Protein AF-A0A4S4LKB1-F1 (afdb_monomer_lite)

InterPro domains:
  IPR021036 Small ribosomal subunit protein mS45 [PTHR28158] (44-182)

Organism: NCBI:txid1095465

Sequence (314 aa):
MLTHLRSATSRTPQRWFAAKIIRSISSTSVVQRDPILDANADEEEDGERKKPARPKDPNYKERGIANGCRMFHQPFPLNPSFKPPTPVSDALRTSIYSQFMSNPDINSVRNLAGRYHLSIKRVDAILRLKGLEEHWIKGFPLQTGFRHGMERFLGVETDESLRKTHNEWVKSRSDVSKADALDQVEGDDPARARYQRMFWEPVVEGAQPVLPSVLEQARMHGERHRIADEAHKSDDALLGRHHDSRRSQDVSTTTGDAPGRPLIKFVDVGGKFLDPKDRVRRMKESERRARLRDKKRQVLSAEGAAQEEQVATA

Structure (mmCIF, N/CA/C/O backbone):
data_AF-A0A4S4LKB1-F1
#
_entry.id   AF-A0A4S4LKB1-F1
#
loop_
_atom_site.group_PDB
_atom_site.id
_atom_site.type_symbol
_atom_site.label_atom_id
_atom_site.label_alt_id
_atom_site.label_comp_id
_atom_site.label_asym_id
_atom_site.label_entity_id
_atom_site.label_seq_id
_atom_site.pdbx_PDB_ins_code
_atom_site.Cartn_x
_atom_site.Cartn_y
_atom_site.Cartn_z
_atom_site.occupancy
_atom_site.B_iso_or_equiv
_atom_site.auth_seq_id
_atom_site.auth_comp_id
_atom_site.auth_asym_id
_atom_site.auth_atom_id
_atom_site.pdbx_PDB_model_num
ATOM 1 N N . MET A 1 1 ? 62.605 26.144 25.813 1.00 40.12 1 MET A N 1
ATOM 2 C CA . MET A 1 1 ? 61.570 26.786 26.646 1.00 40.12 1 MET A CA 1
ATOM 3 C C . MET A 1 1 ? 60.245 26.076 26.410 1.00 40.12 1 MET A C 1
ATOM 5 O O . MET A 1 1 ? 59.863 25.934 25.260 1.00 40.12 1 MET A O 1
ATOM 9 N N . LEU A 1 2 ? 59.603 25.662 27.508 1.00 46.19 2 LEU A N 1
ATOM 10 C CA . LEU A 1 2 ? 58.169 25.375 27.686 1.00 46.19 2 LEU A CA 1
ATOM 11 C C . LEU A 1 2 ? 57.553 24.139 26.995 1.00 46.19 2 LEU A C 1
ATOM 13 O O . LEU A 1 2 ? 57.008 24.174 25.899 1.00 46.19 2 LEU A O 1
ATOM 17 N N . THR A 1 3 ? 57.564 23.059 27.775 1.00 59.56 3 THR A N 1
ATOM 18 C CA . THR A 1 3 ? 56.544 22.006 27.886 1.00 59.56 3 THR A CA 1
ATOM 19 C C . THR A 1 3 ? 55.116 22.557 27.993 1.00 59.56 3 THR A C 1
ATOM 21 O O . THR A 1 3 ? 54.934 23.467 28.790 1.00 59.56 3 THR A O 1
ATOM 24 N N . HIS A 1 4 ? 54.104 21.935 27.365 1.00 47.56 4 HIS A N 1
ATOM 25 C CA . HIS A 1 4 ? 52.748 21.829 27.944 1.00 47.56 4 HIS A CA 1
ATOM 26 C C . HIS A 1 4 ? 51.928 20.645 27.387 1.00 47.56 4 HIS A C 1
ATOM 28 O O . HIS A 1 4 ? 51.498 20.612 26.239 1.00 47.56 4 HIS A O 1
ATOM 34 N N . LEU A 1 5 ? 51.718 19.695 28.299 1.00 53.91 5 LEU A N 1
ATOM 35 C CA . LEU A 1 5 ? 50.616 18.746 28.491 1.00 53.91 5 LEU A CA 1
ATOM 36 C C . LEU A 1 5 ? 49.277 19.059 27.788 1.00 53.91 5 LEU A C 1
ATOM 38 O O . LEU A 1 5 ? 48.724 20.143 27.964 1.00 53.91 5 LEU A O 1
ATOM 42 N N . ARG A 1 6 ? 48.650 18.028 27.200 1.00 48.38 6 ARG A N 1
ATOM 43 C CA . ARG A 1 6 ? 47.186 17.850 27.234 1.00 48.38 6 ARG A CA 1
ATOM 44 C C . ARG A 1 6 ? 46.827 16.389 27.506 1.00 48.38 6 ARG A C 1
ATOM 46 O O . ARG A 1 6 ? 47.007 15.515 26.667 1.00 48.38 6 ARG A O 1
ATOM 53 N N . SER A 1 7 ? 46.337 16.163 28.719 1.00 48.66 7 SER A N 1
ATOM 54 C CA . SER A 1 7 ? 45.715 14.940 29.206 1.00 48.66 7 SER A CA 1
ATOM 55 C C . SER A 1 7 ? 44.329 14.756 28.580 1.00 48.66 7 SER A C 1
ATOM 57 O O . SER A 1 7 ? 43.511 15.675 28.555 1.00 48.66 7 SER A O 1
ATOM 59 N N . ALA A 1 8 ? 44.061 13.552 28.080 1.00 47.41 8 ALA A N 1
ATOM 60 C CA . ALA A 1 8 ? 42.733 13.133 27.657 1.00 47.41 8 ALA A CA 1
ATOM 61 C C . ALA A 1 8 ? 41.932 12.694 28.892 1.00 47.41 8 ALA A C 1
ATOM 63 O O . ALA A 1 8 ? 42.311 11.754 29.588 1.00 47.41 8 ALA A O 1
ATOM 64 N N . THR A 1 9 ? 40.831 13.384 29.178 1.00 53.84 9 THR A N 1
ATOM 65 C CA . THR A 1 9 ? 39.862 12.980 30.196 1.00 53.84 9 THR A CA 1
ATOM 66 C C . THR A 1 9 ? 38.932 11.919 29.612 1.00 53.84 9 THR A C 1
ATOM 68 O O . THR A 1 9 ? 38.207 12.149 28.643 1.00 53.84 9 THR A O 1
ATOM 71 N N . SER A 1 10 ? 38.961 10.725 30.199 1.00 49.91 10 SER A N 1
ATOM 72 C CA . SER A 1 10 ? 38.011 9.653 29.925 1.00 49.91 10 SER A CA 1
ATOM 73 C C . SER A 1 10 ? 36.635 10.044 30.471 1.00 49.91 10 SER A C 1
ATOM 75 O O . SER A 1 10 ? 36.453 10.295 31.661 1.00 49.91 10 SER A O 1
ATOM 77 N N . ARG A 1 11 ? 35.641 10.126 29.583 1.00 48.72 11 ARG A N 1
ATOM 78 C CA . ARG A 1 11 ? 34.236 10.288 29.968 1.00 48.72 11 ARG A CA 1
ATOM 79 C C . ARG A 1 11 ? 33.697 8.941 30.439 1.00 48.72 11 ARG A C 1
ATOM 81 O O . ARG A 1 11 ? 33.592 8.001 29.656 1.00 48.72 11 ARG A O 1
ATOM 88 N N . THR A 1 12 ? 33.347 8.859 31.714 1.00 60.06 12 THR A N 1
ATOM 89 C CA . THR A 1 12 ? 32.572 7.761 32.293 1.00 60.06 12 THR A CA 1
ATOM 90 C C . THR A 1 12 ? 31.115 7.834 31.811 1.00 60.06 12 THR A C 1
ATOM 92 O O . THR A 1 12 ? 30.531 8.920 31.793 1.00 60.06 12 THR A O 1
ATOM 95 N N . PRO A 1 13 ? 30.483 6.714 31.415 1.00 52.31 13 PRO A N 1
ATOM 96 C CA . PRO A 1 13 ? 29.064 6.713 31.086 1.00 52.31 13 PRO A CA 1
ATOM 97 C C . PRO A 1 13 ? 28.224 6.774 32.369 1.00 52.31 13 PRO A C 1
ATOM 99 O O . PRO A 1 13 ? 28.363 5.945 33.270 1.00 52.31 13 PRO A O 1
ATOM 102 N N . GLN A 1 14 ? 27.332 7.764 32.447 1.00 50.75 14 GLN A N 1
ATOM 103 C CA . GLN A 1 14 ? 26.319 7.865 33.495 1.00 50.75 14 GLN A CA 1
ATOM 104 C C . GLN A 1 14 ? 25.392 6.643 33.451 1.00 50.75 14 GLN A C 1
ATOM 106 O O . GLN A 1 14 ? 24.632 6.443 32.505 1.00 50.75 14 GLN A O 1
ATOM 111 N N . ARG A 1 15 ? 25.440 5.842 34.518 1.00 42.22 15 ARG A N 1
ATOM 112 C CA . ARG A 1 15 ? 24.433 4.837 34.874 1.00 42.22 15 ARG A CA 1
ATOM 113 C C . ARG A 1 15 ? 23.093 5.537 35.112 1.00 42.22 15 ARG A C 1
ATOM 115 O O . ARG A 1 15 ? 22.937 6.263 36.089 1.00 42.22 15 ARG A O 1
ATOM 122 N N . TRP A 1 16 ? 22.124 5.295 34.238 1.00 50.53 16 TRP A N 1
ATOM 123 C CA . TRP A 1 16 ? 20.731 5.647 34.488 1.00 50.53 16 TRP A CA 1
ATOM 124 C C . TRP A 1 16 ? 20.151 4.651 35.495 1.00 50.53 16 TRP A C 1
ATOM 126 O O . TRP A 1 16 ? 20.069 3.451 35.229 1.00 50.53 16 TRP A O 1
ATOM 136 N N . PHE A 1 17 ? 19.781 5.145 36.673 1.00 43.38 17 PHE A N 1
ATOM 137 C CA . PHE A 1 17 ? 19.021 4.379 37.651 1.00 43.38 17 PHE A CA 1
ATOM 138 C C . PHE A 1 17 ? 17.608 4.142 37.107 1.00 43.38 17 PHE A C 1
ATOM 140 O O . PHE A 1 17 ? 16.835 5.079 36.918 1.00 43.38 17 PHE A O 1
ATOM 147 N N . ALA A 1 18 ? 17.267 2.877 36.859 1.00 44.69 18 ALA A N 1
ATOM 148 C CA . ALA A 1 18 ? 15.902 2.459 36.581 1.00 44.69 18 ALA A CA 1
ATOM 149 C C . ALA A 1 18 ? 15.075 2.563 37.873 1.00 44.69 18 ALA A C 1
ATOM 151 O O . ALA A 1 18 ? 15.169 1.710 38.758 1.00 44.69 18 ALA A O 1
ATOM 152 N N . ALA A 1 19 ? 14.271 3.618 37.994 1.00 47.28 19 ALA A N 1
ATOM 153 C CA . ALA A 1 19 ? 13.256 3.713 39.031 1.00 47.28 19 ALA A CA 1
ATOM 154 C C . ALA A 1 19 ? 12.135 2.703 38.730 1.00 47.28 19 ALA A C 1
ATOM 156 O O . ALA A 1 19 ? 11.373 2.855 37.774 1.00 47.28 19 ALA A O 1
ATOM 157 N N . LYS A 1 20 ? 12.044 1.652 39.553 1.00 47.00 20 LYS A N 1
ATOM 158 C CA . LYS A 1 20 ? 10.891 0.747 39.616 1.00 47.00 20 LYS A CA 1
ATOM 159 C C . LYS A 1 20 ? 9.666 1.545 40.067 1.00 47.00 20 LYS A C 1
ATOM 161 O O . LYS A 1 20 ? 9.505 1.812 41.253 1.00 47.00 20 LYS A O 1
ATOM 166 N N . ILE A 1 21 ? 8.786 1.892 39.133 1.00 47.56 21 ILE A N 1
ATOM 167 C CA . ILE A 1 21 ? 7.425 2.324 39.460 1.00 47.56 21 ILE A CA 1
ATOM 168 C C . ILE A 1 21 ? 6.581 1.058 39.605 1.00 47.56 21 ILE A C 1
ATOM 170 O O . ILE A 1 21 ? 6.091 0.494 38.631 1.00 47.56 21 ILE A O 1
ATOM 174 N N . ILE A 1 22 ? 6.442 0.599 40.847 1.00 47.56 22 ILE A N 1
ATOM 175 C CA . ILE A 1 22 ? 5.384 -0.325 41.250 1.00 47.56 22 ILE A CA 1
ATOM 176 C C . ILE A 1 22 ? 4.118 0.529 41.357 1.00 47.56 22 ILE A C 1
ATOM 178 O O . ILE A 1 22 ? 3.980 1.328 42.279 1.00 47.56 22 ILE A O 1
ATOM 182 N N . ARG A 1 23 ? 3.205 0.401 40.393 1.00 43.69 23 ARG A N 1
ATOM 183 C CA . ARG A 1 23 ? 1.815 0.842 40.551 1.00 43.69 23 ARG A CA 1
ATOM 184 C C . ARG A 1 23 ? 0.924 -0.387 40.501 1.00 43.69 23 ARG A C 1
ATOM 186 O O . ARG A 1 23 ? 0.564 -0.871 39.435 1.00 43.69 23 ARG A O 1
ATOM 193 N N . SER A 1 24 ? 0.609 -0.880 41.691 1.00 41.84 24 SER A N 1
ATOM 194 C CA . SER A 1 24 ? -0.532 -1.741 41.963 1.00 41.84 24 SER A CA 1
ATOM 195 C C . SER A 1 24 ? -1.815 -0.950 41.705 1.00 41.84 24 SER A C 1
ATOM 197 O O . SER A 1 24 ? -2.116 -0.000 42.427 1.00 41.84 24 SER A O 1
ATOM 199 N N . ILE A 1 25 ? -2.573 -1.340 40.690 1.00 48.12 25 ILE A N 1
ATOM 200 C CA . ILE A 1 25 ? -3.987 -0.987 40.571 1.00 48.12 25 ILE A CA 1
ATOM 201 C C . ILE A 1 25 ? -4.779 -2.265 40.804 1.00 48.12 25 ILE A C 1
ATOM 203 O O . ILE A 1 25 ? -5.097 -3.011 39.885 1.00 48.12 25 ILE A O 1
ATOM 207 N N . SER A 1 26 ? -5.043 -2.512 42.084 1.00 42.06 26 SER A N 1
ATOM 208 C CA . SER A 1 26 ? -6.160 -3.331 42.527 1.00 42.06 26 SER A CA 1
ATOM 209 C C . SER A 1 26 ? -7.417 -2.476 42.407 1.00 42.06 26 SER A C 1
ATOM 211 O O . SER A 1 26 ? -7.553 -1.480 43.113 1.00 42.06 26 SER A O 1
ATOM 213 N N . SER A 1 27 ? -8.341 -2.841 41.524 1.00 40.88 27 SER A N 1
ATOM 214 C CA . SER A 1 27 ? -9.740 -2.455 41.694 1.00 40.88 27 SER A CA 1
ATOM 215 C C . SER A 1 27 ? -10.627 -3.538 41.100 1.00 40.88 27 SER A C 1
ATOM 217 O O . SER A 1 27 ? -10.933 -3.580 39.913 1.00 40.88 27 SER A O 1
ATOM 219 N N . THR A 1 28 ? -10.946 -4.481 41.973 1.00 42.44 28 THR A N 1
ATOM 220 C CA . THR A 1 28 ? -12.006 -5.465 41.842 1.00 42.44 28 THR A CA 1
ATOM 221 C C . THR A 1 28 ? -13.344 -4.753 42.037 1.00 42.44 28 THR A C 1
ATOM 223 O O . THR A 1 28 ? -13.725 -4.475 43.173 1.00 42.44 28 THR A O 1
ATOM 226 N N . SER A 1 29 ? -14.079 -4.469 40.964 1.00 43.00 29 SER A N 1
ATOM 227 C CA . SER A 1 29 ? -15.530 -4.287 41.054 1.00 43.00 29 SER A CA 1
ATOM 228 C C . SER A 1 29 ? -16.201 -5.589 40.631 1.00 43.00 29 SER A C 1
ATOM 230 O O . SER A 1 29 ? -16.445 -5.876 39.462 1.00 43.00 29 SER A O 1
ATOM 232 N N . VAL A 1 30 ? -16.441 -6.409 41.650 1.00 41.41 30 VAL A N 1
ATOM 233 C CA . VAL A 1 30 ? -17.364 -7.538 41.636 1.00 41.41 30 VAL A CA 1
ATOM 234 C C . VAL A 1 30 ? -18.758 -6.982 41.340 1.00 41.41 30 VAL A C 1
ATOM 236 O O . VAL A 1 30 ? -19.324 -6.275 42.166 1.00 41.41 30 VAL A O 1
ATOM 239 N N . VAL A 1 31 ? -19.306 -7.280 40.162 1.00 47.66 31 VAL A N 1
ATOM 240 C CA . VAL A 1 31 ? -20.745 -7.147 39.904 1.00 47.66 31 VAL A CA 1
ATOM 241 C C . VAL A 1 31 ? -21.347 -8.528 40.119 1.00 47.66 31 VAL A C 1
ATOM 243 O O . VAL A 1 31 ? -21.189 -9.435 39.301 1.00 47.66 31 VAL A O 1
ATOM 246 N N . GLN A 1 32 ? -21.953 -8.697 41.291 1.00 42.78 32 GLN A N 1
ATOM 247 C CA . GLN A 1 32 ? -22.781 -9.846 41.622 1.00 42.78 32 GLN A CA 1
ATOM 248 C C . GLN A 1 32 ? -24.130 -9.739 40.900 1.00 42.78 32 GLN A C 1
ATOM 250 O O . GLN A 1 32 ? -24.640 -8.652 40.646 1.00 42.78 32 GLN A O 1
ATOM 255 N N . ARG A 1 33 ? -24.617 -10.919 40.526 1.00 45.22 33 ARG A N 1
ATOM 256 C CA . ARG A 1 33 ? -25.762 -11.246 39.673 1.00 45.22 33 ARG A CA 1
ATOM 257 C C . ARG A 1 33 ? -27.104 -10.869 40.295 1.00 45.22 33 ARG A C 1
ATOM 259 O O . ARG A 1 33 ? -27.238 -11.013 41.502 1.00 45.22 33 ARG A O 1
ATOM 266 N N . ASP A 1 34 ? -28.100 -10.696 39.430 1.00 44.09 34 ASP A N 1
ATOM 267 C CA . ASP A 1 34 ? -29.461 -11.170 39.692 1.00 44.09 34 ASP A CA 1
ATOM 268 C C . ASP A 1 34 ? -29.864 -12.190 38.609 1.00 44.09 34 ASP A C 1
ATOM 270 O O . ASP A 1 34 ? -29.705 -11.907 37.417 1.00 44.09 34 ASP A O 1
ATOM 274 N N . PRO A 1 35 ? -30.359 -13.384 38.982 1.00 61.03 35 PRO A N 1
ATOM 275 C CA . PRO A 1 35 ? -31.111 -14.268 38.106 1.00 61.03 35 PRO A CA 1
ATOM 276 C C . PRO A 1 35 ? -32.611 -14.073 38.371 1.00 61.03 35 PRO A C 1
ATOM 278 O O . PRO A 1 35 ? -33.084 -14.339 39.474 1.00 61.03 35 PRO A O 1
ATOM 281 N N . ILE A 1 36 ? -33.376 -13.632 37.372 1.00 46.84 36 ILE A N 1
ATOM 282 C CA . ILE A 1 36 ? -34.839 -13.561 37.473 1.00 46.84 36 ILE A CA 1
ATOM 283 C C . ILE A 1 36 ? -35.454 -14.342 36.309 1.00 46.84 36 ILE A C 1
ATOM 285 O O . ILE A 1 36 ? -35.504 -13.867 35.18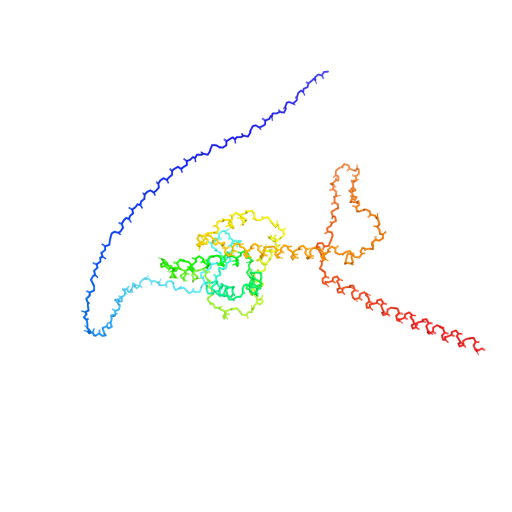2 1.00 46.84 36 ILE A O 1
ATOM 289 N N . LEU A 1 37 ? -35.832 -15.574 36.661 1.00 48.06 37 LEU A N 1
ATOM 290 C CA . LEU A 1 37 ? -37.070 -16.295 36.350 1.00 48.06 37 LEU A CA 1
ATOM 291 C C . LEU A 1 37 ? -37.616 -16.273 34.912 1.00 48.06 37 LEU A C 1
ATOM 293 O O . LEU A 1 37 ? -38.167 -15.282 34.441 1.00 48.06 37 LEU A O 1
ATOM 297 N N . ASP A 1 38 ? -37.604 -17.469 34.321 1.00 46.66 38 ASP A N 1
ATOM 298 C CA . ASP A 1 38 ? -38.570 -17.923 33.324 1.00 46.66 38 ASP A CA 1
ATOM 299 C C . ASP A 1 38 ? -40.003 -17.873 33.887 1.00 46.66 38 ASP A C 1
ATOM 301 O O . ASP A 1 38 ? -40.280 -18.439 34.948 1.00 46.66 38 ASP A O 1
ATOM 305 N N . ALA A 1 39 ? -40.928 -17.269 33.139 1.00 51.16 39 ALA A N 1
ATOM 306 C CA . ALA A 1 39 ? -42.356 -17.566 33.215 1.00 51.16 39 ALA A CA 1
ATOM 307 C C . ALA A 1 39 ? -43.034 -17.205 31.883 1.00 51.16 39 ALA A C 1
ATOM 309 O O . ALA A 1 39 ? -43.037 -16.052 31.459 1.00 51.16 39 ALA A O 1
ATOM 310 N N . ASN A 1 40 ? -43.592 -18.224 31.234 1.00 46.03 40 ASN A N 1
ATOM 311 C CA . ASN A 1 40 ? -44.499 -18.121 30.094 1.00 46.03 40 ASN A CA 1
ATOM 312 C C . ASN A 1 40 ? -45.765 -17.329 30.471 1.00 46.03 40 ASN A C 1
ATOM 314 O O . ASN A 1 40 ? -46.327 -17.601 31.531 1.00 46.03 40 ASN A O 1
ATOM 318 N N . ALA A 1 41 ? -46.237 -16.439 29.592 1.00 44.94 41 ALA A N 1
ATOM 319 C CA . ALA A 1 41 ? -47.646 -16.042 29.475 1.00 44.94 41 ALA A CA 1
ATOM 320 C C . ALA A 1 41 ? -47.862 -15.226 28.185 1.00 44.94 41 ALA A C 1
ATOM 322 O O . ALA A 1 41 ? -47.399 -14.094 28.064 1.00 44.94 41 ALA A O 1
ATOM 323 N N . ASP A 1 42 ? -48.459 -15.904 27.213 1.00 46.50 42 ASP A N 1
ATOM 324 C CA . ASP A 1 42 ? -49.519 -15.500 26.281 1.00 46.50 42 ASP A CA 1
ATOM 325 C C . ASP A 1 42 ? -49.933 -14.016 26.161 1.00 46.50 42 ASP A C 1
ATOM 327 O O . ASP A 1 42 ? -50.139 -13.318 27.148 1.00 46.50 42 ASP A O 1
ATOM 331 N N . GLU A 1 43 ? -50.109 -13.630 24.889 1.00 55.22 43 GLU A N 1
ATOM 332 C CA . GLU A 1 43 ? -51.063 -12.668 24.305 1.00 55.22 43 GLU A CA 1
ATOM 333 C C . GLU A 1 43 ? -51.340 -11.337 25.037 1.00 55.22 43 GLU A C 1
ATOM 335 O O . GLU A 1 43 ? -51.981 -11.314 26.077 1.00 55.22 43 GLU A O 1
ATOM 340 N N . GLU A 1 44 ? -50.950 -10.206 24.421 1.00 49.31 44 GLU A N 1
ATOM 341 C CA . GLU A 1 44 ? -51.882 -9.126 24.025 1.00 49.31 44 GLU A CA 1
ATOM 342 C C . GLU A 1 44 ? -51.176 -7.898 23.395 1.00 49.31 44 GLU A C 1
ATOM 344 O O . GLU A 1 44 ? -50.136 -7.422 23.849 1.00 49.31 44 GLU A O 1
ATOM 349 N N . GLU A 1 45 ? -51.825 -7.406 22.336 1.00 48.72 45 GLU A N 1
ATOM 350 C CA . GLU A 1 45 ? -51.886 -6.042 21.784 1.00 48.72 45 GLU A CA 1
ATOM 351 C C . GLU A 1 45 ? -50.628 -5.269 21.329 1.00 48.72 45 GLU A C 1
ATOM 353 O O . GLU A 1 45 ? -49.805 -4.758 22.094 1.00 48.72 45 GLU A O 1
ATOM 358 N N . ASP A 1 46 ? -50.629 -5.008 20.015 1.00 48.28 46 ASP A N 1
ATOM 359 C CA . ASP A 1 46 ? -49.877 -3.985 19.289 1.00 48.28 46 ASP A CA 1
ATOM 360 C C . ASP A 1 46 ? -50.193 -2.558 19.785 1.00 48.28 46 ASP A C 1
ATOM 362 O O . ASP A 1 46 ? -50.889 -1.763 19.151 1.00 48.28 46 ASP A O 1
ATOM 366 N N . GLY A 1 47 ? -49.638 -2.194 20.937 1.00 45.06 47 GLY A N 1
ATOM 367 C CA . GLY A 1 47 ? -49.604 -0.818 21.414 1.00 45.06 47 GLY A CA 1
ATOM 368 C C . GLY A 1 47 ? -48.430 -0.054 20.804 1.00 45.06 47 GLY A C 1
ATOM 369 O O . GLY A 1 47 ? -47.303 -0.145 21.300 1.00 45.06 47 GLY A O 1
ATOM 370 N N . GLU A 1 48 ? -48.683 0.756 19.769 1.00 53.66 48 GLU A N 1
ATOM 371 C CA . GLU A 1 48 ? -47.764 1.792 19.277 1.00 53.66 48 GLU A CA 1
ATOM 372 C C . GLU A 1 48 ? -47.273 2.675 20.441 1.00 53.66 48 GLU A C 1
ATOM 374 O O . GLU A 1 48 ? -47.890 3.676 20.821 1.00 53.66 48 GLU A O 1
ATOM 379 N N . ARG A 1 49 ? -46.108 2.345 21.010 1.00 50.34 49 ARG A N 1
ATOM 380 C CA . ARG A 1 49 ? -45.417 3.208 21.972 1.00 50.34 49 ARG A CA 1
ATOM 381 C C . ARG A 1 49 ? -44.887 4.437 21.237 1.00 50.34 49 ARG A C 1
ATOM 383 O O . ARG A 1 49 ? -43.730 4.488 20.813 1.00 50.34 49 ARG A O 1
ATOM 390 N N . LYS A 1 50 ? -45.743 5.453 21.103 1.00 55.69 50 LYS A N 1
ATOM 391 C CA . LYS A 1 50 ? -45.361 6.810 20.704 1.00 55.69 50 LYS A CA 1
ATOM 392 C C . LYS A 1 50 ? -44.272 7.296 21.656 1.00 55.69 50 LYS A C 1
ATOM 394 O O . LYS A 1 50 ? -44.523 7.590 22.822 1.00 55.69 50 LYS A O 1
ATOM 399 N N . LYS A 1 51 ? -43.035 7.346 21.153 1.00 53.31 51 LYS A N 1
ATOM 400 C CA . LYS A 1 51 ? -41.892 7.922 21.868 1.00 53.31 51 LYS A CA 1
ATOM 401 C C . LYS A 1 51 ? -42.278 9.337 22.326 1.00 53.31 51 LYS A C 1
ATOM 403 O O . LYS A 1 51 ? -42.784 10.094 21.495 1.00 53.31 51 LYS A O 1
ATOM 408 N N . PRO A 1 52 ? -42.046 9.713 23.597 1.00 49.00 52 PRO A N 1
ATOM 409 C CA . PRO A 1 52 ? -42.368 11.051 24.068 1.00 49.00 52 PRO A CA 1
ATOM 410 C C . PRO A 1 52 ? -41.599 12.068 23.224 1.00 49.00 52 PRO A C 1
ATOM 412 O O . PRO A 1 52 ? -40.368 12.017 23.125 1.00 49.00 52 PRO A O 1
ATOM 415 N N . ALA A 1 53 ? -42.342 12.956 22.563 1.00 53.41 53 ALA A N 1
ATOM 416 C CA . ALA A 1 53 ? -41.777 14.052 21.799 1.00 53.41 53 ALA A CA 1
ATOM 417 C C . ALA A 1 53 ? -40.946 14.909 22.758 1.00 53.41 53 ALA A C 1
ATOM 419 O O . ALA A 1 53 ? -41.481 15.511 23.689 1.00 53.41 53 ALA A O 1
ATOM 420 N N . ARG A 1 54 ? -39.623 14.924 22.562 1.00 61.41 54 ARG A N 1
ATOM 421 C CA . ARG A 1 54 ? -38.745 15.822 23.315 1.00 61.41 54 ARG A CA 1
ATOM 422 C C . ARG A 1 54 ? -39.223 17.262 23.082 1.00 61.41 54 ARG A C 1
ATOM 424 O O . ARG A 1 54 ? -39.511 17.598 21.928 1.00 61.41 54 ARG A O 1
ATOM 431 N N . PRO A 1 55 ? -39.314 18.097 24.131 1.00 56.22 55 PRO A N 1
ATOM 432 C CA . PRO A 1 55 ? -39.662 19.501 23.976 1.00 56.22 55 PRO A CA 1
ATOM 433 C C . PRO A 1 55 ? -38.669 20.146 23.007 1.00 56.22 55 PRO A C 1
ATOM 435 O O . PRO A 1 55 ? -37.455 20.088 23.202 1.00 56.22 55 PRO A O 1
ATOM 438 N N . LYS A 1 56 ? -39.192 20.677 21.900 1.00 52.25 56 LYS A N 1
ATOM 439 C CA . LYS A 1 56 ? -38.410 21.443 20.933 1.00 52.25 56 LYS A CA 1
ATOM 440 C C . LYS A 1 56 ? -38.168 22.811 21.551 1.00 52.25 56 LYS A C 1
ATOM 442 O O . LYS A 1 56 ? -39.064 23.649 21.528 1.00 52.25 56 LYS A O 1
ATOM 447 N N . ASP A 1 57 ? -36.985 23.022 22.115 1.00 58.38 57 ASP A N 1
ATOM 448 C CA . ASP A 1 57 ? -36.565 24.349 22.554 1.00 58.38 57 ASP A CA 1
ATOM 449 C C . ASP A 1 57 ? -36.585 25.297 21.340 1.00 58.38 57 ASP A C 1
ATOM 451 O O . ASP A 1 57 ? -35.805 25.098 20.404 1.00 58.38 57 ASP A O 1
ATOM 455 N N . PRO A 1 58 ? -37.431 26.347 21.317 1.00 60.97 58 PRO A N 1
ATOM 456 C CA . PRO A 1 58 ? -37.573 27.231 20.155 1.00 60.97 58 PRO A CA 1
ATOM 457 C C . PRO A 1 58 ? -36.323 28.085 19.884 1.00 60.97 58 PRO A C 1
ATOM 459 O O . PRO A 1 58 ? -36.273 28.813 18.895 1.00 60.97 58 PRO A O 1
ATOM 462 N N . ASN A 1 59 ? -35.310 28.002 20.751 1.00 51.19 59 ASN A N 1
ATOM 463 C CA . ASN A 1 59 ? -34.069 28.763 20.648 1.00 51.19 59 ASN A CA 1
ATOM 464 C C . ASN A 1 59 ? -32.826 27.891 20.409 1.00 51.19 59 ASN A C 1
ATOM 466 O O . ASN A 1 59 ? -31.720 28.417 20.265 1.00 51.19 59 ASN A O 1
ATOM 470 N N . TYR A 1 60 ? -32.974 26.564 20.306 1.00 51.22 60 TYR A N 1
ATOM 471 C CA . TYR A 1 60 ? -31.898 25.753 19.754 1.00 51.22 60 TYR A CA 1
ATOM 472 C C . TYR A 1 60 ? -31.975 25.895 18.239 1.00 51.22 60 TYR A C 1
ATOM 474 O O . TYR A 1 60 ? -32.644 25.128 17.551 1.00 51.22 60 TYR A O 1
ATOM 482 N N . LYS A 1 61 ? -31.302 26.921 17.703 1.00 52.44 61 LYS A N 1
ATOM 483 C CA . LYS A 1 61 ? -30.885 26.885 16.303 1.00 52.44 61 LYS A CA 1
ATOM 484 C C . LYS A 1 61 ? -30.076 25.605 16.174 1.00 52.44 61 LYS A C 1
ATOM 486 O O . LYS A 1 61 ? -28.908 25.580 16.566 1.00 52.44 61 LYS A O 1
ATOM 491 N N . GLU A 1 62 ? -30.707 24.541 15.680 1.00 49.94 62 GLU A N 1
ATOM 492 C CA . GLU A 1 62 ? -30.007 23.440 15.048 1.00 49.94 62 GLU A CA 1
ATOM 493 C C . GLU A 1 62 ? -29.050 24.136 14.095 1.00 49.94 62 GLU A C 1
ATOM 495 O O . GLU A 1 62 ? -29.460 24.722 13.091 1.00 49.94 62 GLU A O 1
ATOM 500 N N . ARG A 1 63 ? -27.775 24.225 14.492 1.00 47.34 63 ARG A N 1
ATOM 501 C CA . ARG A 1 63 ? -26.718 24.634 13.587 1.00 47.34 63 ARG A CA 1
ATOM 502 C C . ARG A 1 63 ? -26.741 23.523 12.572 1.00 47.34 63 ARG A C 1
ATOM 504 O O . ARG A 1 63 ? -26.151 22.470 12.811 1.00 47.34 63 ARG A O 1
ATOM 511 N N . GLY A 1 64 ? -27.545 23.728 11.529 1.00 41.62 64 GLY A N 1
ATOM 512 C CA . GLY A 1 64 ? -27.648 22.819 10.422 1.00 41.62 64 GLY A CA 1
ATOM 513 C C . GLY A 1 64 ? -26.222 22.446 10.098 1.00 41.62 64 GLY A C 1
ATOM 514 O O . GLY A 1 64 ? -25.348 23.317 10.015 1.00 41.62 64 GLY A O 1
ATOM 515 N N . ILE A 1 65 ? -25.974 21.151 9.968 1.00 49.12 65 ILE A N 1
ATOM 516 C CA . ILE A 1 65 ? -24.745 20.629 9.378 1.00 49.12 65 ILE A CA 1
ATOM 517 C C . ILE A 1 65 ? -24.837 20.958 7.875 1.00 49.12 65 ILE A C 1
ATOM 519 O O . ILE A 1 65 ? -24.840 20.101 7.004 1.00 49.12 65 ILE A O 1
ATOM 523 N N . ALA A 1 66 ? -25.056 22.235 7.583 1.00 40.16 66 ALA A N 1
ATOM 524 C CA . ALA A 1 66 ? -25.176 22.834 6.291 1.00 40.16 66 ALA A CA 1
ATOM 525 C C . ALA A 1 66 ? -23.739 23.132 5.899 1.00 40.16 66 ALA A C 1
ATOM 527 O O . ALA A 1 66 ? -23.121 24.074 6.385 1.00 40.16 66 ALA A O 1
ATOM 528 N N . ASN A 1 67 ? -23.221 22.264 5.040 1.00 44.19 67 ASN A N 1
ATOM 529 C CA . ASN A 1 67 ? -22.180 22.596 4.085 1.00 44.19 67 ASN A CA 1
ATOM 530 C C . ASN A 1 67 ? -20.870 23.099 4.713 1.00 44.19 67 ASN A C 1
ATOM 532 O O . ASN A 1 67 ? -20.573 24.289 4.757 1.00 44.19 67 ASN A O 1
ATOM 536 N N . GLY A 1 68 ? -20.026 22.139 5.095 1.00 42.75 68 GLY A N 1
ATOM 537 C CA . GLY A 1 68 ? -18.585 22.361 5.179 1.00 42.75 68 GLY A CA 1
ATOM 538 C C . GLY A 1 68 ? -18.078 22.699 6.572 1.00 42.75 68 GLY A C 1
ATOM 539 O O . GLY A 1 68 ? -17.612 23.809 6.828 1.00 42.75 68 GLY A O 1
ATOM 540 N N . CYS A 1 69 ? -18.029 21.693 7.447 1.00 42.59 69 CYS A N 1
ATOM 541 C CA . CYS A 1 69 ? -17.045 21.703 8.520 1.00 42.59 69 CYS A CA 1
ATOM 542 C C . CYS A 1 69 ? -15.648 21.703 7.865 1.00 42.59 69 CYS A C 1
ATOM 544 O O . CYS A 1 69 ? -15.091 20.655 7.539 1.00 42.59 69 CYS A O 1
ATOM 546 N N . ARG A 1 70 ? -15.083 22.896 7.630 1.00 44.81 70 ARG A N 1
ATOM 547 C CA . ARG A 1 70 ? -13.709 23.082 7.123 1.00 44.81 70 ARG A CA 1
ATOM 548 C C . ARG A 1 70 ? -12.649 22.463 8.053 1.00 44.81 70 ARG A C 1
ATOM 550 O O . ARG A 1 70 ? -11.497 22.343 7.652 1.00 44.81 70 ARG A O 1
ATOM 557 N N . MET A 1 71 ? -13.042 22.014 9.250 1.00 48.84 71 MET A N 1
ATOM 558 C CA . MET A 1 71 ? -12.174 21.369 10.240 1.00 48.84 71 MET A CA 1
ATOM 559 C C . MET A 1 71 ? -11.588 20.027 9.781 1.00 48.84 71 MET A C 1
ATOM 561 O O . MET A 1 71 ? -10.560 19.620 10.311 1.00 48.84 71 MET A O 1
ATOM 565 N N . PHE A 1 72 ? -12.186 19.334 8.804 1.00 56.19 72 PHE A N 1
ATOM 566 C CA . PHE A 1 72 ? -11.664 18.024 8.378 1.00 56.19 72 PHE A CA 1
ATOM 567 C C . PHE A 1 72 ? -10.360 18.101 7.587 1.00 56.19 72 PHE A C 1
ATOM 569 O O . PHE A 1 72 ? -9.544 17.189 7.658 1.00 56.19 72 PHE A O 1
ATOM 576 N N . HIS A 1 73 ? -10.133 19.201 6.871 1.00 65.00 73 HIS A N 1
ATOM 577 C CA . HIS A 1 73 ? -8.938 19.352 6.040 1.00 65.00 73 HIS A CA 1
ATOM 578 C C . HIS A 1 73 ? -7.806 20.085 6.760 1.00 65.00 73 HIS A C 1
ATOM 580 O O . HIS A 1 73 ? -6.672 20.054 6.291 1.00 65.00 73 HIS A O 1
ATOM 586 N N . GLN A 1 74 ? -8.106 20.750 7.877 1.00 82.31 74 GLN A N 1
ATOM 587 C CA . GLN A 1 74 ? -7.138 21.501 8.664 1.00 82.31 74 GLN A CA 1
ATOM 588 C C . GLN A 1 74 ? -7.569 21.482 10.139 1.00 82.31 74 GLN A C 1
ATOM 590 O O . GLN A 1 74 ? -8.228 22.415 10.602 1.00 82.31 74 GLN A O 1
ATOM 595 N N . PRO A 1 75 ? -7.226 20.416 10.887 1.00 87.00 75 PRO A N 1
ATOM 596 C CA . PRO A 1 75 ? -7.625 20.293 12.288 1.00 87.00 75 PRO A CA 1
ATOM 597 C C . PRO A 1 75 ? -6.933 21.336 13.174 1.00 87.00 75 PRO A C 1
ATOM 599 O O . PRO A 1 75 ? -7.455 21.705 14.223 1.00 87.00 75 PRO A O 1
ATOM 602 N N . PHE A 1 76 ? -5.771 21.836 12.747 1.00 88.94 76 PHE A N 1
ATOM 603 C CA . PHE A 1 76 ? -5.019 22.859 13.459 1.00 88.94 76 PHE A CA 1
ATOM 604 C C . PHE A 1 76 ? -5.041 24.171 12.668 1.00 88.94 76 PHE A C 1
ATOM 606 O O . PHE A 1 76 ? -4.396 24.261 11.618 1.00 88.94 76 PHE A O 1
ATOM 613 N N . PRO A 1 77 ? -5.720 25.224 13.163 1.00 88.25 77 PRO A N 1
ATOM 614 C CA . PRO A 1 77 ? -5.834 26.486 12.430 1.00 88.25 77 PRO A CA 1
ATOM 615 C C . PRO A 1 77 ? -4.465 27.132 12.172 1.00 88.25 77 PRO A C 1
ATOM 617 O O . PRO A 1 77 ? -4.259 27.740 11.128 1.00 88.25 77 PRO A O 1
ATOM 620 N N . LEU A 1 78 ? -3.505 26.930 13.079 1.00 92.31 78 LEU A N 1
ATOM 621 C CA . LEU A 1 78 ? -2.143 27.462 12.977 1.00 92.31 78 LEU A CA 1
ATOM 622 C C . LEU A 1 78 ? -1.182 26.579 12.161 1.00 92.31 78 LEU A C 1
ATOM 624 O O . LEU A 1 78 ? -0.071 27.011 11.872 1.00 92.31 78 LEU A O 1
ATOM 628 N N . ASN A 1 79 ? -1.576 25.356 11.785 1.00 91.50 79 ASN A N 1
ATOM 629 C CA . ASN A 1 79 ? -0.736 24.449 11.001 1.00 91.50 79 ASN A CA 1
ATOM 630 C C . ASN A 1 79 ? -1.478 23.956 9.746 1.00 91.50 79 ASN A C 1
ATOM 632 O O . ASN A 1 79 ? -2.073 22.877 9.766 1.00 91.50 79 ASN A O 1
ATOM 636 N N . PRO A 1 80 ? -1.416 24.713 8.635 1.00 88.88 80 PRO A N 1
ATOM 637 C CA . PRO A 1 80 ? -2.040 24.317 7.373 1.00 88.88 80 PRO A CA 1
ATOM 638 C C . PRO A 1 80 ? -1.331 23.148 6.674 1.00 88.88 80 PRO A C 1
ATOM 640 O O . PRO A 1 80 ? -1.896 22.565 5.749 1.00 88.88 80 PRO A O 1
ATOM 643 N N . SER A 1 81 ? -0.103 22.809 7.085 1.00 88.31 81 SER A N 1
ATOM 644 C CA . SER A 1 81 ? 0.656 21.686 6.521 1.00 88.31 81 SER A CA 1
ATOM 645 C C . SER A 1 81 ? 0.101 20.338 6.988 1.00 88.31 81 SER A C 1
ATOM 647 O O . SER A 1 81 ? 0.092 19.362 6.238 1.00 88.31 81 SER A O 1
ATOM 649 N N . PHE A 1 82 ? -0.421 20.275 8.215 1.00 86.38 82 PHE A N 1
ATOM 650 C CA . PHE A 1 82 ? -0.975 19.042 8.759 1.00 86.38 82 PHE A CA 1
ATOM 651 C C . PHE A 1 82 ? -2.391 18.790 8.231 1.00 86.38 82 PHE A C 1
ATOM 653 O O . PHE A 1 82 ? -3.368 19.354 8.725 1.00 86.38 82 PHE A O 1
ATOM 660 N N . LYS A 1 83 ? -2.493 17.903 7.239 1.00 84.62 83 LYS A N 1
ATOM 661 C CA . LYS A 1 83 ? -3.755 17.445 6.649 1.00 84.62 83 LYS A CA 1
ATOM 662 C C . LYS A 1 83 ? -3.853 15.930 6.822 1.00 84.62 83 LYS A C 1
ATOM 664 O O . LYS A 1 83 ? -3.207 15.200 6.067 1.00 84.62 83 LYS A O 1
ATOM 669 N N . PRO A 1 84 ? -4.573 15.434 7.843 1.00 83.81 84 PRO A N 1
ATOM 670 C CA . PRO A 1 84 ? -4.639 14.002 8.079 1.00 83.81 84 PRO A CA 1
ATOM 671 C C . PRO A 1 84 ? -5.333 13.311 6.894 1.00 83.81 84 PRO A C 1
ATOM 673 O O . PRO A 1 84 ? -6.360 13.799 6.420 1.00 83.81 84 PRO A O 1
ATOM 676 N N . PRO A 1 85 ? -4.802 12.180 6.402 1.00 82.50 85 PRO A N 1
ATOM 677 C CA . PRO A 1 85 ? -5.474 11.422 5.360 1.00 82.50 85 PRO A CA 1
ATOM 678 C C . PRO A 1 85 ? -6.728 10.747 5.923 1.00 82.50 85 PRO A C 1
ATOM 680 O O . PRO A 1 85 ? -6.717 10.237 7.047 1.00 82.50 85 PRO A O 1
ATOM 683 N N . THR A 1 86 ? -7.786 10.672 5.116 1.00 84.62 86 THR A N 1
ATOM 684 C CA . THR A 1 86 ? -9.018 9.955 5.471 1.00 84.62 86 THR A CA 1
ATOM 685 C C . THR A 1 86 ? -8.710 8.486 5.799 1.00 84.62 86 THR A C 1
ATOM 687 O O . THR A 1 86 ? -7.959 7.833 5.054 1.00 84.62 86 THR A O 1
ATOM 690 N N . PRO A 1 87 ? -9.258 7.934 6.897 1.00 90.00 87 PRO A N 1
ATOM 691 C CA . PRO A 1 87 ? -9.014 6.545 7.263 1.00 90.00 87 PRO A CA 1
ATOM 692 C C . PRO A 1 87 ? -9.716 5.568 6.307 1.00 90.00 87 PRO A C 1
ATOM 694 O O . PRO A 1 87 ? -10.522 5.944 5.458 1.00 90.00 87 PRO A O 1
ATOM 697 N N . VAL A 1 88 ? -9.362 4.285 6.418 1.00 90.38 88 VAL A N 1
ATOM 698 C CA . VAL A 1 88 ? -9.932 3.216 5.585 1.00 90.38 88 VAL A CA 1
ATOM 699 C C . VAL A 1 88 ? -11.273 2.770 6.167 1.00 90.38 88 VAL A C 1
ATOM 701 O O . VAL A 1 88 ? -11.342 2.459 7.357 1.00 90.38 88 VAL A O 1
ATOM 704 N N . SER A 1 89 ? -12.309 2.683 5.329 1.00 91.88 89 SER A N 1
ATOM 705 C CA . SER A 1 89 ? -13.633 2.215 5.751 1.00 91.88 89 SER A CA 1
ATOM 706 C C . SER A 1 89 ? -13.613 0.774 6.255 1.00 91.88 89 SER A C 1
ATOM 708 O O . SER A 1 89 ? -12.822 -0.059 5.807 1.00 91.88 89 SER A O 1
ATOM 710 N N . ASP A 1 90 ? -14.477 0.469 7.218 1.00 93.00 90 ASP A N 1
ATOM 711 C CA . ASP A 1 90 ? -14.634 -0.867 7.786 1.00 93.00 90 ASP A CA 1
ATOM 712 C C . ASP A 1 90 ? -15.111 -1.877 6.741 1.00 93.00 90 ASP A C 1
ATOM 714 O O . ASP A 1 90 ? -14.589 -2.987 6.689 1.00 93.00 90 ASP A O 1
ATOM 718 N N . ALA A 1 91 ? -16.015 -1.466 5.847 1.00 92.00 91 ALA A N 1
ATOM 719 C CA . ALA A 1 91 ? -16.466 -2.288 4.725 1.00 92.00 91 ALA A CA 1
ATOM 720 C C . ALA A 1 91 ? -15.290 -2.734 3.837 1.00 92.00 91 ALA A C 1
ATOM 722 O O . ALA A 1 91 ? -15.140 -3.920 3.543 1.00 92.00 91 ALA A O 1
ATOM 723 N N . LEU A 1 92 ? -14.389 -1.806 3.491 1.00 92.31 92 LEU A N 1
ATOM 724 C CA . LEU A 1 92 ? -13.201 -2.109 2.692 1.00 92.31 92 LEU A CA 1
ATOM 725 C C . LEU A 1 92 ? -12.231 -3.008 3.468 1.00 92.31 92 LEU A C 1
ATOM 727 O O . LEU A 1 92 ? -11.715 -3.975 2.912 1.00 92.31 92 LEU A O 1
ATOM 731 N N . ARG A 1 93 ? -12.017 -2.743 4.765 1.00 94.94 93 ARG A N 1
ATOM 732 C CA . ARG A 1 93 ? -11.191 -3.599 5.637 1.00 94.94 93 ARG A CA 1
ATOM 733 C C . ARG A 1 93 ? -11.710 -5.038 5.673 1.00 94.94 93 ARG A C 1
ATOM 735 O O . ARG A 1 93 ? -10.919 -5.968 5.547 1.00 94.94 93 ARG A O 1
ATOM 742 N N . THR A 1 94 ? -13.022 -5.209 5.799 1.00 94.81 94 THR A N 1
ATOM 743 C CA . THR A 1 94 ? -13.689 -6.516 5.803 1.00 94.81 94 THR A CA 1
ATOM 744 C C . THR A 1 94 ? -13.589 -7.209 4.437 1.00 94.81 94 THR A C 1
ATOM 746 O O . THR A 1 94 ? -13.300 -8.399 4.389 1.00 94.81 94 THR A O 1
ATOM 749 N N . SER A 1 95 ? -13.721 -6.472 3.328 1.00 95.06 95 SER A N 1
ATOM 750 C CA . SER A 1 95 ? -13.543 -7.000 1.961 1.00 95.06 95 SER A CA 1
ATOM 751 C C . SER A 1 95 ? -12.109 -7.472 1.677 1.00 95.06 95 SER A C 1
ATOM 753 O O . SER A 1 95 ? -11.898 -8.546 1.116 1.00 95.06 95 SER A O 1
ATOM 755 N N . ILE A 1 96 ? -11.098 -6.711 2.116 1.00 94.81 96 ILE A N 1
ATOM 756 C CA . ILE A 1 96 ? -9.687 -7.131 2.036 1.00 94.81 96 ILE A CA 1
ATOM 757 C C . ILE A 1 96 ? -9.482 -8.443 2.793 1.00 94.81 96 ILE A C 1
ATOM 759 O O . ILE A 1 96 ? -8.835 -9.359 2.285 1.00 94.81 96 ILE A O 1
ATOM 763 N N . TYR A 1 97 ? -10.025 -8.520 4.007 1.00 96.38 97 TYR A N 1
ATOM 764 C CA . TYR A 1 97 ? -9.878 -9.685 4.863 1.00 96.38 97 TYR A CA 1
ATOM 765 C C . TYR A 1 97 ? -10.549 -10.928 4.265 1.00 96.38 97 TYR A C 1
ATOM 767 O O . TYR A 1 97 ? -9.903 -11.967 4.153 1.00 96.38 97 TYR A O 1
ATOM 775 N N . SER A 1 98 ? -11.793 -10.818 3.791 1.00 96.69 98 SER A N 1
ATOM 776 C CA . SER A 1 98 ? -12.503 -11.944 3.172 1.00 96.69 98 SER A CA 1
ATOM 777 C C . SER A 1 98 ? -11.816 -12.438 1.894 1.00 96.69 98 SER A C 1
ATOM 779 O O . SER A 1 98 ? -11.702 -13.644 1.679 1.00 96.69 98 SER A O 1
ATOM 781 N N . GLN A 1 99 ? -11.278 -11.530 1.072 1.00 96.44 99 GLN A N 1
ATOM 782 C CA . GLN A 1 99 ? -10.512 -11.897 -0.123 1.00 96.44 99 GLN A CA 1
ATOM 783 C C . GLN A 1 99 ? -9.232 -12.651 0.227 1.00 96.44 99 GLN A C 1
ATOM 785 O O . GLN A 1 99 ? -8.927 -13.657 -0.420 1.00 96.44 99 GLN A O 1
ATOM 790 N N . PHE A 1 100 ? -8.506 -12.200 1.251 1.00 96.69 100 PHE A N 1
ATOM 791 C CA . PHE A 1 100 ? -7.314 -12.890 1.735 1.00 96.69 100 PHE A CA 1
ATOM 792 C C . PHE A 1 100 ? -7.652 -14.287 2.271 1.00 96.69 100 PHE A C 1
ATOM 794 O O . PHE A 1 100 ? -7.010 -15.255 1.875 1.00 96.69 100 PHE A O 1
ATOM 801 N N . MET A 1 101 ? -8.701 -14.400 3.094 1.00 96.12 101 MET A N 1
ATOM 802 C CA . MET A 1 101 ? -9.135 -15.681 3.663 1.00 96.12 101 MET A CA 1
ATOM 803 C C . MET A 1 101 ? -9.659 -16.661 2.610 1.00 96.12 101 MET A C 1
ATOM 805 O O . MET A 1 101 ? -9.509 -17.865 2.781 1.00 96.12 101 MET A O 1
ATOM 809 N N . SER A 1 102 ? -10.228 -16.171 1.503 1.00 96.50 102 SER A N 1
ATOM 810 C CA . SER A 1 102 ? -10.683 -17.047 0.418 1.00 96.50 102 SER A CA 1
ATOM 811 C C . SER A 1 102 ? -9.533 -17.733 -0.327 1.00 96.50 102 SER A C 1
ATOM 813 O O . SER A 1 102 ? -9.636 -18.914 -0.629 1.00 96.50 102 SER A O 1
ATOM 815 N N . ASN A 1 103 ? -8.461 -17.000 -0.655 1.00 95.00 103 ASN A N 1
ATOM 816 C CA . ASN A 1 103 ? -7.346 -17.493 -1.471 1.00 95.00 103 ASN A CA 1
ATOM 817 C C . ASN A 1 103 ? -6.062 -16.695 -1.164 1.00 95.00 103 ASN A C 1
ATOM 819 O O . ASN A 1 103 ? -5.802 -15.694 -1.845 1.00 95.00 103 ASN A O 1
ATOM 823 N N . PRO A 1 104 ? -5.240 -17.110 -0.185 1.00 93.31 104 PRO A N 1
ATOM 824 C CA . PRO A 1 104 ? -4.062 -16.345 0.235 1.00 93.31 104 PRO A CA 1
ATOM 825 C C . PRO A 1 104 ? -2.960 -16.282 -0.836 1.00 93.31 104 PRO A C 1
ATOM 827 O O . PRO A 1 104 ? -2.244 -15.282 -0.916 1.00 93.31 104 PRO A O 1
ATOM 830 N N . ASP A 1 105 ? -2.858 -17.299 -1.697 1.00 89.50 105 ASP A N 1
ATOM 831 C CA . ASP A 1 105 ? -1.832 -17.366 -2.747 1.00 89.50 105 ASP A CA 1
ATOM 832 C C . ASP A 1 105 ? -2.083 -16.333 -3.853 1.00 89.50 105 ASP A C 1
ATOM 834 O O . ASP A 1 105 ? -1.204 -15.551 -4.225 1.00 89.50 105 ASP A O 1
ATOM 838 N N . ILE A 1 106 ? -3.322 -16.283 -4.354 1.00 93.19 106 ILE A N 1
ATOM 839 C CA . ILE A 1 106 ? -3.737 -15.338 -5.400 1.00 93.19 106 ILE A CA 1
ATOM 840 C C . ILE A 1 106 ? -3.850 -13.932 -4.809 1.00 93.19 106 ILE A C 1
ATOM 842 O O . ILE A 1 106 ? -3.325 -12.965 -5.370 1.00 93.19 106 ILE A O 1
ATOM 846 N N . ASN A 1 107 ? -4.519 -13.804 -3.662 1.00 93.19 107 ASN A N 1
ATOM 847 C CA . ASN A 1 107 ? -4.741 -12.536 -2.977 1.00 93.19 107 ASN A CA 1
ATOM 848 C C . ASN A 1 107 ? -3.650 -12.282 -1.935 1.00 93.19 107 ASN A C 1
ATOM 850 O O . ASN A 1 107 ? -3.935 -11.903 -0.802 1.00 93.19 107 ASN A O 1
ATOM 854 N N . SER A 1 108 ? -2.387 -12.449 -2.331 1.00 93.19 108 SER A N 1
ATOM 855 C CA . SER A 1 108 ? -1.257 -12.109 -1.470 1.00 93.19 108 SER A CA 1
ATOM 856 C C . SER A 1 108 ? -1.319 -10.645 -1.016 1.00 93.19 108 SER A C 1
ATOM 858 O O . SER A 1 108 ? -1.852 -9.772 -1.711 1.00 93.19 108 SER A O 1
ATOM 860 N N . VAL A 1 109 ? -0.714 -10.343 0.138 1.00 92.00 109 VAL A N 1
ATOM 861 C CA . VAL A 1 109 ? -0.693 -8.989 0.732 1.00 92.00 109 VAL A CA 1
ATOM 862 C C . VAL A 1 109 ? -0.223 -7.931 -0.273 1.00 92.00 109 VAL A C 1
ATOM 864 O O . VAL A 1 109 ? -0.781 -6.838 -0.340 1.00 92.00 109 VAL A O 1
ATOM 867 N N . ARG A 1 110 ? 0.775 -8.269 -1.101 1.00 88.88 110 ARG A N 1
ATOM 868 C CA . ARG A 1 110 ? 1.304 -7.383 -2.147 1.00 88.88 110 ARG A CA 1
ATOM 869 C C . ARG A 1 110 ? 0.286 -7.138 -3.268 1.00 88.88 110 ARG A C 1
ATOM 871 O O . ARG A 1 110 ? 0.166 -6.005 -3.727 1.00 88.88 110 ARG A O 1
ATOM 878 N N . ASN A 1 111 ? -0.456 -8.163 -3.690 1.00 90.00 111 ASN A N 1
ATOM 879 C CA . ASN A 1 111 ? -1.496 -8.023 -4.712 1.00 90.00 111 ASN A CA 1
ATOM 880 C C . ASN A 1 111 ? -2.670 -7.176 -4.193 1.00 90.00 111 ASN A C 1
ATOM 882 O O . ASN A 1 111 ? -3.108 -6.242 -4.861 1.00 90.00 111 ASN A O 1
ATOM 886 N N . LEU A 1 112 ? -3.120 -7.428 -2.959 1.00 91.75 112 LEU A N 1
ATOM 887 C CA . LEU A 1 112 ? -4.163 -6.631 -2.305 1.00 91.75 112 LEU A CA 1
ATOM 888 C C . LEU A 1 112 ? -3.745 -5.162 -2.144 1.00 91.75 112 LEU A C 1
ATOM 890 O O . LEU A 1 112 ? -4.522 -4.266 -2.469 1.00 91.75 112 LEU A O 1
ATOM 894 N N . ALA A 1 113 ? -2.505 -4.904 -1.720 1.00 90.19 113 ALA A N 1
ATOM 895 C CA . ALA A 1 113 ? -1.947 -3.553 -1.646 1.00 90.19 113 ALA A CA 1
ATOM 896 C C . ALA A 1 113 ? -1.976 -2.839 -3.007 1.00 90.19 113 ALA A C 1
ATOM 898 O O . ALA A 1 113 ? -2.407 -1.689 -3.084 1.00 90.19 113 ALA A O 1
ATOM 899 N N . GLY A 1 114 ? -1.601 -3.537 -4.085 1.00 86.12 114 GLY A N 1
ATOM 900 C CA . GLY A 1 114 ? -1.644 -3.001 -5.447 1.00 86.12 114 GLY A CA 1
ATOM 901 C C . GLY A 1 114 ? -3.062 -2.747 -5.972 1.00 86.12 114 GLY A C 1
ATOM 902 O O . GLY A 1 114 ? -3.296 -1.736 -6.626 1.00 86.12 114 GLY A O 1
ATOM 903 N N . ARG A 1 115 ? -4.025 -3.624 -5.661 1.00 88.75 115 ARG A N 1
ATOM 904 C CA . ARG A 1 115 ? -5.434 -3.476 -6.076 1.00 88.75 115 ARG A CA 1
ATOM 905 C C . ARG A 1 115 ? -6.135 -2.320 -5.365 1.00 88.75 115 ARG A C 1
ATOM 907 O O . ARG A 1 115 ? -6.845 -1.543 -5.997 1.00 88.75 115 ARG A O 1
ATOM 914 N N . TYR A 1 116 ? -5.928 -2.206 -4.055 1.00 87.31 116 TYR A N 1
ATOM 915 C CA . TYR A 1 116 ? -6.566 -1.194 -3.211 1.00 87.31 116 TYR A CA 1
ATOM 916 C C . TYR A 1 116 ? -5.696 0.044 -2.980 1.00 87.31 116 TYR A C 1
ATOM 918 O O . TYR A 1 116 ? -6.060 0.878 -2.156 1.00 87.31 116 TYR A O 1
ATOM 926 N N . HIS A 1 117 ? -4.550 0.179 -3.651 1.00 85.19 117 HIS A N 1
ATOM 927 C CA . HIS A 1 117 ? -3.639 1.328 -3.507 1.00 85.19 117 HIS A CA 1
ATOM 928 C C . HIS A 1 117 ? -3.418 1.721 -2.037 1.00 85.19 117 HIS A C 1
ATOM 930 O O . HIS A 1 117 ? -3.547 2.881 -1.629 1.00 85.19 117 HIS A O 1
ATOM 936 N N . LEU A 1 118 ? -3.179 0.702 -1.215 1.00 88.00 118 LEU A N 1
ATOM 937 C CA . LEU A 1 118 ? -2.858 0.816 0.202 1.00 88.00 118 LEU A CA 1
ATOM 938 C C . LEU A 1 118 ? -1.414 0.388 0.398 1.00 88.00 118 LEU A C 1
ATOM 940 O O . LEU A 1 118 ? -0.918 -0.467 -0.330 1.00 88.00 118 LEU A O 1
ATOM 944 N N . SER A 1 119 ? -0.765 0.933 1.424 1.00 88.88 119 SER A N 1
ATOM 945 C CA . SER A 1 119 ? 0.562 0.456 1.775 1.00 88.88 119 SER A CA 1
ATOM 946 C C . SER A 1 119 ? 0.536 -1.004 2.214 1.00 88.88 119 SER A C 1
ATOM 948 O O . SER A 1 119 ? -0.392 -1.437 2.905 1.00 88.88 119 SER A O 1
ATOM 950 N N . ILE A 1 120 ? 1.587 -1.755 1.882 1.00 87.50 120 ILE A N 1
ATOM 951 C CA . ILE A 1 120 ? 1.734 -3.167 2.273 1.00 87.50 120 ILE A CA 1
ATOM 952 C C . ILE A 1 120 ? 1.632 -3.302 3.799 1.00 87.50 120 ILE A C 1
ATOM 954 O O . ILE A 1 120 ? 0.928 -4.178 4.303 1.00 87.50 120 ILE A O 1
ATOM 958 N N . LYS A 1 121 ? 2.269 -2.385 4.545 1.00 86.12 121 LYS A N 1
ATOM 959 C CA . LYS A 1 121 ? 2.200 -2.336 6.016 1.00 86.12 121 LYS A CA 1
ATOM 960 C C . LYS A 1 121 ? 0.773 -2.115 6.521 1.00 86.12 121 LYS A C 1
ATOM 962 O O . LYS A 1 121 ? 0.370 -2.717 7.513 1.00 86.12 121 LYS A O 1
ATOM 967 N N . ARG A 1 122 ? -0.007 -1.272 5.837 1.00 92.62 122 ARG A N 1
ATOM 968 C CA . ARG A 1 122 ? -1.400 -0.997 6.206 1.00 92.62 122 ARG A CA 1
ATOM 969 C C . ARG A 1 122 ? -2.298 -2.197 5.919 1.00 92.62 122 ARG A C 1
ATOM 971 O O . ARG A 1 122 ? -3.144 -2.493 6.752 1.00 92.62 122 ARG A O 1
ATOM 978 N N . VAL A 1 123 ? -2.104 -2.905 4.805 1.00 93.75 123 VAL A N 1
ATOM 979 C CA . VAL A 1 123 ? -2.851 -4.143 4.511 1.00 93.75 123 VAL A CA 1
ATOM 980 C C . VAL A 1 123 ? -2.535 -5.228 5.541 1.00 93.75 123 VAL A C 1
ATOM 982 O O . VAL A 1 123 ? -3.458 -5.800 6.107 1.00 93.75 123 VAL A O 1
ATOM 985 N N . ASP A 1 124 ? -1.258 -5.450 5.858 1.00 91.19 124 ASP A N 1
ATOM 986 C CA . ASP A 1 124 ? -0.834 -6.393 6.905 1.00 91.19 124 ASP A CA 1
ATOM 987 C C . ASP A 1 124 ? -1.478 -6.052 8.264 1.00 91.19 124 ASP A C 1
ATOM 989 O O . ASP A 1 124 ? -2.080 -6.906 8.911 1.00 91.19 124 ASP A O 1
ATOM 993 N N . ALA A 1 125 ? -1.460 -4.775 8.665 1.00 94.50 125 ALA A N 1
ATOM 994 C CA . ALA A 1 125 ? -2.126 -4.328 9.888 1.00 94.50 125 ALA A CA 1
ATOM 995 C C . ALA A 1 125 ? -3.648 -4.564 9.867 1.00 94.50 125 ALA A C 1
ATOM 997 O O . ALA A 1 125 ? -4.207 -4.985 10.878 1.00 94.50 125 ALA A O 1
ATOM 998 N N . ILE A 1 126 ? -4.317 -4.328 8.732 1.00 95.56 126 ILE A N 1
ATOM 999 C CA . ILE A 1 126 ? -5.754 -4.597 8.572 1.00 95.56 126 ILE A CA 1
ATOM 1000 C C . ILE A 1 126 ? -6.047 -6.082 8.786 1.00 95.56 126 ILE A C 1
ATOM 1002 O O . ILE A 1 126 ? -6.955 -6.400 9.551 1.00 95.56 126 ILE A O 1
ATOM 1006 N N . LEU A 1 127 ? -5.270 -6.974 8.162 1.00 95.38 127 LEU A N 1
ATOM 1007 C CA . LEU A 1 127 ? -5.459 -8.420 8.292 1.00 95.38 127 LEU A CA 1
ATOM 1008 C C . LEU A 1 127 ? -5.318 -8.876 9.749 1.00 95.38 127 LEU A C 1
ATOM 1010 O O . LEU A 1 127 ? -6.164 -9.610 10.252 1.00 95.38 127 LEU A O 1
ATOM 1014 N N . ARG A 1 128 ? -4.300 -8.373 10.457 1.00 90.50 128 ARG A N 1
ATOM 1015 C CA . ARG A 1 128 ? -4.078 -8.684 11.878 1.00 90.50 128 ARG A CA 1
ATOM 1016 C C . ARG A 1 128 ? -5.216 -8.186 12.766 1.00 90.50 128 ARG A C 1
ATOM 1018 O O . ARG A 1 128 ? -5.710 -8.932 13.604 1.00 90.50 128 ARG A O 1
ATOM 1025 N N . LEU A 1 129 ? -5.631 -6.930 12.590 1.00 95.12 129 LEU A N 1
ATOM 1026 C CA . LEU A 1 129 ? -6.687 -6.326 13.406 1.00 95.12 129 LEU A CA 1
ATOM 1027 C C . LEU A 1 129 ? -8.048 -6.987 13.163 1.00 95.12 129 LEU A C 1
ATOM 1029 O O . LEU A 1 129 ? -8.802 -7.169 14.113 1.00 95.12 129 LEU A O 1
ATOM 1033 N N . LYS A 1 130 ? -8.349 -7.386 11.921 1.00 95.19 130 LYS A N 1
ATOM 1034 C CA . LYS A 1 130 ? -9.580 -8.119 11.599 1.00 95.19 130 LYS A CA 1
ATOM 1035 C C . LYS A 1 130 ? -9.570 -9.544 12.150 1.00 95.19 130 LYS A C 1
ATOM 1037 O O . LYS A 1 130 ? -10.574 -9.959 12.714 1.00 95.19 130 LYS A O 1
ATOM 1042 N N . GLY A 1 131 ? -8.434 -10.241 12.106 1.00 91.31 131 GLY A N 1
ATOM 1043 C CA . GLY A 1 131 ? -8.301 -11.541 12.773 1.00 91.31 131 GLY A CA 1
ATOM 1044 C C . GLY A 1 131 ? -8.543 -11.459 14.289 1.00 91.31 131 GLY A C 1
ATOM 1045 O O . GLY A 1 131 ? -9.216 -12.315 14.861 1.00 91.31 131 GLY A O 1
ATOM 1046 N N . LEU A 1 132 ? -8.065 -10.390 14.943 1.00 91.00 132 LEU A N 1
ATOM 1047 C CA . LEU A 1 132 ? -8.356 -10.131 16.362 1.00 91.00 132 LEU A CA 1
ATOM 1048 C C . LEU A 1 132 ? -9.838 -9.817 16.612 1.00 91.00 132 LEU A C 1
ATOM 1050 O O . LEU A 1 132 ? -10.399 -10.294 17.596 1.00 91.00 132 LEU A O 1
ATOM 1054 N N . GLU A 1 133 ? -10.474 -9.045 15.726 1.00 92.50 133 GLU A N 1
ATOM 1055 C CA . GLU A 1 133 ? -11.912 -8.757 15.793 1.00 92.50 133 GLU A CA 1
ATOM 1056 C C . GLU A 1 133 ? -12.730 -10.057 15.749 1.00 92.50 133 GLU A C 1
ATOM 1058 O O . GLU A 1 133 ? -13.569 -10.268 16.622 1.00 92.50 133 GLU A O 1
ATOM 1063 N N . GLU A 1 134 ? -12.435 -10.971 14.818 1.00 90.88 134 GLU A N 1
ATOM 1064 C CA . GLU A 1 134 ? -13.116 -12.273 14.718 1.00 90.88 134 GLU A CA 1
ATOM 1065 C C . GLU A 1 134 ? -12.912 -13.160 15.945 1.00 90.88 134 GLU A C 1
ATOM 1067 O O . GLU A 1 134 ? -13.825 -13.876 16.364 1.00 90.88 134 GLU A O 1
ATOM 1072 N N . HIS A 1 135 ? -11.732 -13.098 16.564 1.00 85.94 135 HIS A N 1
ATOM 1073 C CA . HIS A 1 135 ? -11.512 -13.778 17.832 1.00 85.94 135 HIS A CA 1
ATOM 1074 C C . HIS A 1 135 ? -12.397 -13.178 18.935 1.00 85.94 135 HIS A C 1
ATOM 1076 O O . HIS A 1 135 ? -12.995 -13.924 19.716 1.00 85.94 135 HIS A O 1
ATOM 1082 N N . TRP A 1 136 ? -12.495 -11.853 19.030 1.00 88.75 136 TRP A N 1
ATOM 1083 C CA . TRP A 1 136 ? -13.263 -11.188 20.088 1.00 88.75 136 TRP A CA 1
ATOM 1084 C C . TRP A 1 136 ? -14.769 -11.422 19.993 1.00 88.75 136 TRP A C 1
ATOM 1086 O O . TRP A 1 136 ? -15.425 -11.498 21.034 1.00 88.75 136 TRP A O 1
ATOM 1096 N N . ILE A 1 137 ? -15.299 -11.643 18.785 1.00 86.94 137 ILE A N 1
ATOM 1097 C CA . ILE A 1 137 ? -16.708 -12.022 18.574 1.00 86.94 137 ILE A CA 1
ATOM 1098 C C . ILE A 1 137 ? -17.096 -13.256 19.410 1.00 86.94 137 ILE A C 1
ATOM 1100 O O . ILE A 1 137 ? -18.243 -13.374 19.828 1.00 86.94 137 ILE A O 1
ATOM 1104 N N . LYS A 1 138 ? -16.145 -14.146 19.731 1.00 82.69 138 LYS A N 1
ATOM 1105 C CA . LYS A 1 138 ? -16.398 -15.383 20.492 1.00 82.69 138 LYS A CA 1
ATOM 1106 C C . LYS A 1 138 ? -16.671 -15.179 21.991 1.00 82.69 138 LYS A C 1
ATOM 1108 O O . LYS A 1 138 ? -16.961 -16.160 22.668 1.00 82.69 138 LYS A O 1
ATOM 1113 N N . GLY A 1 139 ? -16.571 -13.961 22.530 1.00 82.88 139 GLY A N 1
ATOM 1114 C CA . GLY A 1 139 ? -16.762 -13.742 23.972 1.00 82.88 139 GLY A CA 1
ATOM 1115 C C . GLY A 1 139 ? -17.133 -12.329 24.420 1.00 82.88 139 GLY A C 1
ATOM 1116 O O . GLY A 1 139 ? -17.533 -12.166 25.570 1.00 82.88 139 GLY A O 1
ATOM 1117 N N . PHE A 1 140 ? -17.036 -11.314 23.555 1.00 88.62 140 PHE A N 1
ATOM 1118 C CA . PHE A 1 140 ? -17.323 -9.925 23.924 1.00 88.62 140 PHE A CA 1
ATOM 1119 C C . PHE A 1 140 ? -18.167 -9.206 22.859 1.00 88.62 140 PHE A C 1
ATOM 1121 O O . PHE A 1 140 ? -17.916 -9.370 21.663 1.00 88.62 140 PHE A O 1
ATOM 1128 N N . PRO A 1 141 ? -19.140 -8.362 23.257 1.00 90.94 141 PRO A N 1
ATOM 1129 C CA . PRO A 1 141 ? -19.892 -7.547 22.311 1.00 90.94 141 PRO A CA 1
ATOM 1130 C C . PRO A 1 141 ? -19.009 -6.434 21.723 1.00 90.94 141 PRO A C 1
ATOM 1132 O O . PRO A 1 141 ? -18.396 -5.649 22.449 1.00 90.94 141 PRO A O 1
ATOM 1135 N N . LEU A 1 142 ? -18.962 -6.341 20.393 1.00 92.25 142 LEU A N 1
ATOM 1136 C CA . LEU A 1 142 ? -18.191 -5.318 19.680 1.00 92.25 142 LEU A CA 1
ATOM 1137 C C . LEU A 1 142 ? -18.903 -3.952 19.689 1.00 92.25 142 LEU A C 1
ATOM 1139 O O . LEU A 1 142 ? -20.109 -3.855 19.468 1.00 92.25 142 LEU A O 1
ATOM 1143 N N . GLN A 1 143 ? -18.139 -2.866 19.851 1.00 93.69 143 GLN A N 1
ATOM 1144 C CA . GLN A 1 143 ? -18.646 -1.484 19.824 1.00 93.69 143 GLN A CA 1
ATOM 1145 C C . GLN A 1 143 ? -18.851 -0.954 18.388 1.00 93.69 143 GLN A C 1
ATOM 1147 O O . GLN A 1 143 ? -18.221 0.013 17.949 1.00 93.69 143 GLN A O 1
ATOM 1152 N N . THR A 1 144 ? -19.754 -1.575 17.630 1.00 93.19 144 THR A N 1
ATOM 1153 C CA . THR A 1 144 ? -20.021 -1.229 16.219 1.00 93.19 144 THR A CA 1
ATOM 1154 C C . THR A 1 144 ? -20.637 0.162 16.042 1.00 93.19 144 THR A C 1
ATOM 1156 O O . THR A 1 144 ? -20.312 0.858 15.079 1.00 93.19 144 THR A O 1
ATOM 1159 N N . GLY A 1 145 ? -21.466 0.611 16.991 1.00 94.19 145 GLY A N 1
ATOM 1160 C CA . GLY A 1 145 ? -22.068 1.949 16.968 1.00 94.19 145 GLY A CA 1
ATOM 1161 C C . GLY A 1 145 ? -21.029 3.070 17.072 1.00 94.19 145 GLY A C 1
ATOM 1162 O O . GLY A 1 145 ? -21.088 4.043 16.320 1.00 94.19 145 GLY A O 1
ATOM 1163 N N . PHE A 1 146 ? -20.025 2.900 17.941 1.00 93.94 146 PHE A N 1
ATOM 1164 C CA . PHE A 1 146 ? -18.915 3.848 18.060 1.00 93.94 146 PHE A CA 1
ATOM 1165 C C . PHE A 1 146 ? -18.080 3.888 16.778 1.00 93.94 146 PHE A C 1
ATOM 1167 O O . PHE A 1 146 ? -17.788 4.968 16.266 1.00 93.94 146 PHE A O 1
ATOM 1174 N N . ARG A 1 147 ? -17.767 2.713 16.211 1.00 93.50 147 ARG A N 1
ATOM 1175 C CA . ARG A 1 147 ? -17.078 2.596 14.918 1.00 93.50 147 ARG A CA 1
ATOM 1176 C C . ARG A 1 147 ? -17.810 3.375 13.823 1.00 93.50 147 ARG A C 1
ATOM 1178 O O . ARG A 1 147 ? -17.192 4.204 13.164 1.00 93.50 147 ARG A O 1
ATOM 1185 N N . HIS A 1 148 ? -19.114 3.149 13.665 1.00 91.94 148 HIS A N 1
ATOM 1186 C CA . HIS A 1 148 ? -19.923 3.816 12.643 1.00 91.94 148 HIS A CA 1
ATOM 1187 C C . HIS A 1 148 ? -19.968 5.341 12.839 1.00 91.94 148 HIS A C 1
ATOM 1189 O O . HIS A 1 148 ? -19.799 6.102 11.886 1.00 91.94 148 HIS A O 1
ATOM 1195 N N . GLY A 1 149 ? -20.126 5.802 14.086 1.00 92.06 149 GLY A N 1
ATOM 1196 C CA . GLY A 1 149 ? -20.065 7.226 14.415 1.00 92.06 149 GLY A CA 1
ATOM 1197 C C . GLY A 1 149 ? -18.718 7.853 14.049 1.00 92.06 149 GLY A C 1
ATOM 1198 O O . GLY A 1 149 ? -18.685 8.908 13.419 1.00 92.06 149 GLY A O 1
ATOM 1199 N N . MET A 1 150 ? -17.608 7.186 14.380 1.00 91.12 150 MET A N 1
ATOM 1200 C CA . MET A 1 150 ? -16.257 7.660 14.065 1.00 91.12 150 MET A CA 1
ATOM 1201 C C . MET A 1 150 ? -15.980 7.725 12.564 1.00 91.12 150 MET A C 1
ATOM 1203 O O . MET A 1 150 ? -15.347 8.673 12.113 1.00 91.12 150 MET A O 1
ATOM 1207 N N . GLU A 1 151 ? -16.459 6.761 11.780 1.00 90.75 151 GLU A N 1
ATOM 1208 C CA . GLU A 1 151 ? -16.317 6.796 10.319 1.00 90.75 151 GLU A CA 1
ATOM 1209 C C . GLU A 1 151 ? -17.061 7.984 9.713 1.00 90.75 151 GLU A C 1
ATOM 1211 O O . GLU A 1 151 ? -16.489 8.731 8.916 1.00 90.75 151 GLU A O 1
ATOM 1216 N N . ARG A 1 152 ? -18.288 8.233 10.183 1.00 88.75 152 ARG A N 1
ATOM 1217 C CA . ARG A 1 152 ? -19.061 9.418 9.805 1.00 88.75 152 ARG A CA 1
ATOM 1218 C C . ARG A 1 152 ? -18.350 10.713 10.199 1.00 88.75 152 ARG A C 1
ATOM 1220 O O . ARG A 1 152 ? -18.312 11.647 9.402 1.00 88.75 152 ARG A O 1
ATOM 1227 N N . PHE A 1 153 ? -17.784 10.781 11.406 1.00 86.69 153 PHE A N 1
ATOM 1228 C CA . PHE A 1 153 ? -17.035 11.953 11.856 1.00 86.69 153 PHE A CA 1
ATOM 1229 C C . PHE A 1 153 ? -15.755 12.152 11.060 1.00 86.69 153 PHE A C 1
ATOM 1231 O O . PHE A 1 153 ? -15.474 13.274 10.695 1.00 86.69 153 PHE A O 1
ATOM 1238 N N . LEU A 1 154 ? -14.987 11.115 10.745 1.00 86.38 154 LEU A N 1
ATOM 1239 C CA . LEU A 1 154 ? -13.724 11.260 10.013 1.00 86.38 154 LEU A CA 1
ATOM 1240 C C . LEU A 1 154 ? -13.915 11.455 8.499 1.00 86.38 154 LEU A C 1
ATOM 1242 O O . LEU A 1 154 ? -12.930 11.461 7.762 1.00 86.38 154 LEU A O 1
ATOM 1246 N N . GLY A 1 155 ? -15.159 11.621 8.034 1.00 83.69 155 GLY A N 1
ATOM 1247 C CA . GLY A 1 155 ? -15.473 11.828 6.622 1.00 83.69 155 GLY A CA 1
ATOM 1248 C C . GLY A 1 155 ? -15.131 10.614 5.764 1.00 83.69 155 GLY A C 1
ATOM 1249 O O . GLY A 1 155 ? -14.729 10.763 4.613 1.00 83.69 155 GLY A O 1
ATOM 1250 N N . VAL A 1 156 ? -15.230 9.410 6.333 1.00 84.00 156 VAL A N 1
ATOM 1251 C CA . VAL A 1 156 ? -15.095 8.176 5.564 1.00 84.00 156 VAL A CA 1
ATOM 1252 C C . VAL A 1 156 ? -16.341 8.046 4.705 1.00 84.00 156 VAL A C 1
ATOM 1254 O O . VAL A 1 156 ? -17.413 7.700 5.194 1.00 84.00 156 VAL A O 1
ATOM 1257 N N . GLU A 1 157 ? -16.205 8.358 3.423 1.00 71.44 157 GLU A N 1
ATOM 1258 C CA . GLU A 1 157 ? -17.268 8.127 2.455 1.00 71.44 157 GLU A CA 1
ATOM 1259 C C . GLU A 1 157 ? -17.536 6.618 2.378 1.00 71.44 157 GLU A C 1
ATOM 1261 O O . GLU A 1 157 ? -16.629 5.817 2.131 1.00 71.44 157 GLU A O 1
ATOM 1266 N N . THR A 1 158 ? -18.785 6.223 2.626 1.00 64.12 158 THR A N 1
ATOM 1267 C CA . THR A 1 158 ? -19.262 4.835 2.511 1.00 64.12 158 THR A CA 1
ATOM 1268 C C . THR A 1 158 ? -19.319 4.354 1.064 1.00 64.12 158 THR A C 1
ATOM 1270 O O . THR A 1 158 ? -19.537 3.173 0.810 1.00 64.12 158 THR A O 1
ATOM 1273 N N . ASP A 1 159 ? -19.081 5.253 0.115 1.00 50.50 159 ASP A N 1
ATOM 1274 C CA . ASP A 1 159 ? -19.593 5.126 -1.232 1.00 50.50 159 ASP A CA 1
ATOM 1275 C C . ASP A 1 159 ? -18.480 4.791 -2.227 1.00 50.50 159 ASP A C 1
ATOM 1277 O O . ASP A 1 159 ? -17.709 5.634 -2.691 1.00 50.50 159 ASP A O 1
ATOM 1281 N N . GLU A 1 160 ? -18.466 3.523 -2.632 1.00 52.12 160 GLU A N 1
ATOM 1282 C CA . GLU A 1 160 ? -17.834 3.045 -3.866 1.00 52.12 160 GLU A CA 1
ATOM 1283 C C . GLU A 1 160 ? -18.317 3.819 -5.111 1.00 52.12 160 GLU A C 1
ATOM 1285 O O . GLU A 1 160 ? -17.588 3.898 -6.099 1.00 52.12 160 GLU A O 1
ATOM 1290 N N . SER A 1 161 ? -19.489 4.464 -5.037 1.00 49.25 161 SER A N 1
ATOM 1291 C CA . SER A 1 161 ? -20.109 5.291 -6.080 1.00 49.25 161 SER A CA 1
ATOM 1292 C C . SER A 1 161 ? -19.526 6.710 -6.217 1.00 49.25 161 SER A C 1
ATOM 1294 O O . SER A 1 161 ? -19.682 7.320 -7.276 1.00 49.25 161 SER A O 1
ATOM 1296 N N . LEU A 1 162 ? -18.811 7.241 -5.212 1.00 51.88 162 LEU A N 1
ATOM 1297 C CA . LEU A 1 162 ? -18.179 8.576 -5.271 1.00 51.88 162 LEU A CA 1
ATOM 1298 C C . LEU A 1 162 ? -16.769 8.569 -5.883 1.00 51.88 162 LEU A C 1
ATOM 1300 O O . LEU A 1 162 ? -16.218 9.630 -6.192 1.00 51.88 162 LEU A O 1
ATOM 1304 N N . ARG A 1 163 ? -16.185 7.391 -6.138 1.00 57.25 163 ARG A N 1
ATOM 1305 C CA . ARG A 1 163 ? -14.892 7.249 -6.829 1.00 57.25 163 ARG A CA 1
ATOM 1306 C C . ARG A 1 163 ? -15.054 7.502 -8.332 1.00 57.25 163 ARG A C 1
ATOM 1308 O O . ARG A 1 163 ? -14.989 6.578 -9.136 1.00 57.25 163 ARG A O 1
ATOM 1315 N N . LYS A 1 164 ? -15.256 8.767 -8.713 1.00 58.06 164 LYS A N 1
ATOM 1316 C CA . LYS A 1 164 ? -15.568 9.199 -10.089 1.00 58.06 164 LYS A CA 1
ATOM 1317 C C . LYS A 1 164 ? -14.559 8.720 -11.139 1.00 58.06 164 LYS A C 1
ATOM 1319 O O . LYS A 1 164 ? -14.965 8.455 -12.263 1.00 58.06 164 LYS A O 1
ATOM 1324 N N . THR A 1 165 ? -13.295 8.493 -10.775 1.00 62.09 165 THR A N 1
ATOM 1325 C CA . THR A 1 165 ? -12.385 7.615 -11.528 1.00 62.09 165 THR A CA 1
ATOM 1326 C C . THR A 1 165 ? -11.348 6.955 -10.610 1.00 62.09 165 THR A C 1
ATOM 1328 O O . THR A 1 165 ? -10.769 7.594 -9.732 1.00 62.09 165 THR A O 1
ATOM 1331 N N . HIS A 1 166 ? -11.034 5.675 -10.848 1.00 60.22 166 HIS A N 1
ATOM 1332 C CA . HIS A 1 166 ? -9.941 4.958 -10.167 1.00 60.22 166 HIS A CA 1
ATOM 1333 C C . HIS A 1 166 ? -8.616 5.747 -10.232 1.00 60.22 166 HIS A C 1
ATOM 1335 O O . HIS A 1 166 ? -7.862 5.795 -9.265 1.00 60.22 166 HIS A O 1
ATOM 1341 N N . ASN A 1 167 ? -8.338 6.414 -11.356 1.00 64.50 167 ASN A N 1
ATOM 1342 C CA . ASN A 1 167 ? -7.104 7.176 -11.555 1.00 64.50 167 ASN A CA 1
ATOM 1343 C C . ASN A 1 167 ? -6.967 8.399 -10.636 1.00 64.50 167 ASN A C 1
ATOM 1345 O O . ASN A 1 167 ? -5.857 8.689 -10.193 1.00 64.50 167 ASN A O 1
ATOM 1349 N N . GLU A 1 168 ? -8.050 9.110 -10.324 1.00 67.44 168 GLU A N 1
ATOM 1350 C CA . GLU A 1 168 ? -8.011 10.229 -9.371 1.00 67.44 168 GLU A CA 1
ATOM 1351 C C . GLU A 1 168 ? -7.716 9.741 -7.955 1.00 67.44 168 GLU A C 1
ATOM 1353 O O . GLU A 1 168 ? -6.896 10.325 -7.242 1.00 67.44 168 GLU A O 1
ATOM 1358 N N . TRP A 1 169 ? -8.311 8.609 -7.583 1.00 68.50 169 TRP A N 1
ATOM 1359 C CA . TRP A 1 169 ? -8.062 7.989 -6.293 1.00 68.50 169 TRP A CA 1
ATOM 1360 C C . TRP A 1 169 ? -6.600 7.556 -6.132 1.00 68.50 169 TRP A C 1
ATOM 1362 O O . TRP A 1 169 ? -5.971 7.883 -5.125 1.00 68.50 169 TRP A O 1
ATOM 1372 N N . VAL A 1 170 ? -6.023 6.921 -7.155 1.00 64.75 170 VAL A N 1
ATOM 1373 C CA . VAL A 1 170 ? -4.594 6.565 -7.180 1.00 64.75 170 VAL A CA 1
ATOM 1374 C C . VAL A 1 170 ? -3.704 7.802 -7.080 1.00 64.75 170 VAL A C 1
ATOM 1376 O O . VAL A 1 170 ? -2.771 7.824 -6.278 1.00 64.75 170 VAL A O 1
ATOM 1379 N N . LYS A 1 171 ? -4.000 8.858 -7.850 1.00 68.62 171 LYS A N 1
ATOM 1380 C CA . LYS A 1 171 ? -3.212 10.101 -7.841 1.00 68.62 171 LYS A CA 1
ATOM 1381 C C . LYS A 1 171 ? -3.216 10.778 -6.473 1.00 68.62 171 LYS A C 1
ATOM 1383 O O . LYS A 1 171 ? -2.160 11.203 -6.022 1.00 68.62 171 LYS A O 1
ATOM 1388 N N . SER A 1 172 ? -4.358 10.815 -5.783 1.00 68.88 172 SER A N 1
ATOM 1389 C CA . SER A 1 172 ? -4.443 11.374 -4.424 1.00 68.88 172 SER A CA 1
ATOM 1390 C C . SER A 1 172 ? -3.595 10.626 -3.386 1.00 68.88 172 SER A C 1
ATOM 1392 O O . SER A 1 172 ? -3.318 11.161 -2.316 1.00 68.88 172 SER A O 1
ATOM 1394 N N . ARG A 1 173 ? -3.168 9.393 -3.690 1.00 68.44 173 ARG A N 1
ATOM 1395 C CA . ARG A 1 173 ? -2.432 8.512 -2.774 1.00 68.44 173 ARG A CA 1
ATOM 1396 C C . ARG A 1 173 ? -1.005 8.217 -3.222 1.00 68.44 173 ARG A C 1
ATOM 1398 O O . ARG A 1 173 ? -0.364 7.347 -2.637 1.00 68.44 173 ARG A O 1
ATOM 1405 N N . SER A 1 174 ? -0.472 8.959 -4.195 1.00 67.88 174 SER A N 1
ATOM 1406 C CA . SER A 1 174 ? 0.903 8.770 -4.680 1.00 67.88 174 SER A CA 1
ATOM 1407 C C . SER A 1 174 ? 1.956 8.855 -3.573 1.00 67.88 174 SER A C 1
ATOM 1409 O O . SER A 1 174 ? 3.001 8.214 -3.669 1.00 67.88 174 SER A O 1
ATOM 1411 N N . ASP A 1 175 ? 1.680 9.621 -2.516 1.00 71.69 175 ASP A N 1
ATOM 1412 C CA . ASP A 1 175 ? 2.573 9.758 -1.364 1.00 71.69 175 ASP A CA 1
ATOM 1413 C C . ASP A 1 175 ? 2.705 8.454 -0.569 1.00 71.69 175 ASP A C 1
ATOM 1415 O O . ASP A 1 175 ? 3.788 8.138 -0.084 1.00 71.69 175 ASP A O 1
ATOM 1419 N N . VAL A 1 176 ? 1.645 7.641 -0.517 1.00 67.50 176 VAL A N 1
ATOM 1420 C CA . VAL A 1 176 ? 1.667 6.323 0.134 1.00 67.50 176 VAL A CA 1
ATOM 1421 C C . VAL A 1 176 ? 2.546 5.355 -0.654 1.00 67.50 176 VAL A C 1
ATOM 1423 O O . VAL A 1 176 ? 3.373 4.661 -0.071 1.00 67.50 176 VAL A O 1
ATOM 1426 N N . SER A 1 177 ? 2.429 5.352 -1.984 1.00 68.19 177 SER A N 1
ATOM 1427 C CA . SER A 1 177 ? 3.258 4.504 -2.849 1.00 68.19 177 SER A CA 1
ATOM 1428 C C . SER A 1 177 ? 4.741 4.878 -2.775 1.00 68.19 177 SER A C 1
ATOM 1430 O O . SER A 1 177 ? 5.600 3.998 -2.798 1.00 68.19 177 SER A O 1
ATOM 1432 N N . LYS A 1 178 ? 5.055 6.178 -2.663 1.00 74.25 178 LYS A N 1
ATOM 1433 C CA . LYS A 1 178 ? 6.431 6.658 -2.456 1.00 74.25 178 LYS A CA 1
ATOM 1434 C C . LYS A 1 178 ? 6.980 6.235 -1.095 1.00 74.25 178 LYS A C 1
ATOM 1436 O O . LYS A 1 178 ? 8.122 5.792 -1.038 1.00 74.25 178 LYS A O 1
ATOM 1441 N N . ALA A 1 179 ? 6.180 6.341 -0.033 1.00 69.88 179 ALA A N 1
ATOM 1442 C CA . ALA A 1 179 ? 6.576 5.893 1.301 1.00 69.88 179 ALA A CA 1
ATOM 1443 C C . ALA A 1 179 ? 6.890 4.387 1.318 1.00 69.88 179 ALA A C 1
ATOM 1445 O O . ALA A 1 179 ? 7.935 3.987 1.817 1.00 69.88 179 ALA A O 1
ATOM 1446 N N . ASP A 1 180 ? 6.059 3.566 0.672 1.00 70.88 180 ASP A N 1
ATOM 1447 C CA . ASP A 1 180 ? 6.292 2.122 0.556 1.00 70.88 180 ASP A CA 1
ATOM 1448 C C . ASP A 1 180 ? 7.554 1.769 -0.236 1.00 70.88 180 ASP A C 1
ATOM 1450 O O . ASP A 1 180 ? 8.215 0.772 0.062 1.00 70.88 180 ASP A O 1
ATOM 1454 N N . ALA A 1 181 ? 7.876 2.547 -1.271 1.00 72.62 181 ALA A N 1
ATOM 1455 C CA . ALA A 1 181 ? 9.112 2.370 -2.023 1.00 72.62 181 ALA A CA 1
ATOM 1456 C C . ALA A 1 181 ? 10.339 2.711 -1.164 1.00 72.62 181 ALA A C 1
ATOM 1458 O O . ALA A 1 181 ? 11.346 2.014 -1.242 1.00 72.62 181 ALA A O 1
ATOM 1459 N N . LEU A 1 182 ? 10.239 3.747 -0.328 1.00 74.69 182 LEU A N 1
ATOM 1460 C CA . LEU A 1 182 ? 11.299 4.176 0.583 1.00 74.69 182 LEU A CA 1
ATOM 1461 C C . LEU A 1 182 ? 11.525 3.136 1.692 1.00 74.69 182 LEU A C 1
ATOM 1463 O O . LEU A 1 182 ? 12.651 2.687 1.884 1.00 74.69 182 LEU A O 1
ATOM 1467 N N . ASP A 1 183 ? 10.451 2.642 2.311 1.00 68.38 183 ASP A N 1
ATOM 1468 C CA . ASP A 1 183 ? 10.505 1.575 3.320 1.00 68.38 183 ASP A CA 1
ATOM 1469 C C . ASP A 1 183 ? 11.129 0.279 2.772 1.00 68.38 183 ASP A C 1
ATOM 1471 O O . ASP A 1 183 ? 11.861 -0.420 3.474 1.00 68.38 183 ASP A O 1
ATOM 1475 N N . GLN A 1 184 ? 10.848 -0.065 1.509 1.00 70.12 184 GLN A N 1
ATOM 1476 C CA . GLN A 1 184 ? 11.467 -1.220 0.845 1.00 70.12 184 GLN A CA 1
ATOM 1477 C C . GLN A 1 184 ? 12.972 -1.036 0.629 1.00 70.12 184 GLN A C 1
ATOM 1479 O O . GLN A 1 184 ? 13.705 -2.024 0.630 1.00 70.12 184 GLN A O 1
ATOM 1484 N N . VAL A 1 185 ? 13.420 0.205 0.429 1.00 70.81 185 VAL A N 1
ATOM 1485 C CA . VAL A 1 185 ? 14.835 0.545 0.255 1.00 70.81 185 VAL A CA 1
ATOM 1486 C C . VAL A 1 185 ? 15.569 0.557 1.593 1.00 70.81 185 VAL A C 1
ATOM 1488 O O . VAL A 1 185 ? 16.717 0.124 1.637 1.00 70.81 185 VAL A O 1
ATOM 1491 N N . GLU A 1 186 ? 14.931 1.028 2.666 1.00 72.81 186 GLU A N 1
ATOM 1492 C CA . GLU A 1 186 ? 15.561 1.108 3.988 1.00 72.81 186 GLU A CA 1
ATOM 1493 C C . GLU A 1 186 ? 15.730 -0.260 4.655 1.00 72.81 186 GLU A C 1
ATOM 1495 O O . GLU A 1 186 ? 16.697 -0.437 5.383 1.00 72.81 186 GLU A O 1
ATOM 1500 N N . GLY A 1 187 ? 14.862 -1.245 4.388 1.00 61.66 187 GLY A N 1
ATOM 1501 C CA . GLY A 1 187 ? 15.084 -2.659 4.751 1.00 61.66 187 GLY A CA 1
ATOM 1502 C C . GLY A 1 187 ? 15.134 -2.993 6.255 1.00 61.66 187 GLY A C 1
ATOM 1503 O O . GLY A 1 187 ? 15.001 -4.161 6.621 1.00 61.66 187 GLY A O 1
ATOM 1504 N N . ASP A 1 188 ? 15.237 -1.990 7.123 1.00 57.19 188 ASP A N 1
ATOM 1505 C CA . ASP A 1 188 ? 15.463 -2.121 8.557 1.00 57.19 188 ASP A CA 1
ATOM 1506 C C . ASP A 1 188 ? 14.203 -1.748 9.346 1.00 57.19 188 ASP A C 1
ATOM 1508 O O . ASP A 1 188 ? 14.022 -0.615 9.787 1.00 57.19 188 ASP A O 1
ATOM 1512 N N . ASP A 1 189 ? 13.322 -2.726 9.585 1.00 63.75 189 ASP A N 1
ATOM 1513 C CA . ASP A 1 189 ? 12.200 -2.558 10.520 1.00 63.75 189 ASP A CA 1
ATOM 1514 C C . ASP A 1 189 ? 12.361 -3.478 11.753 1.00 63.75 189 ASP A C 1
ATOM 1516 O O . ASP A 1 189 ? 11.681 -4.506 11.888 1.00 63.75 189 ASP A O 1
ATOM 1520 N N . PRO A 1 190 ? 13.284 -3.151 12.683 1.00 58.97 190 PRO A N 1
ATOM 1521 C CA . PRO A 1 190 ? 13.514 -3.937 13.898 1.00 58.97 190 PRO A CA 1
ATOM 1522 C C . PRO A 1 190 ? 12.292 -3.946 14.830 1.00 58.97 190 PRO A C 1
ATOM 1524 O O . PRO A 1 190 ? 12.107 -4.883 15.613 1.00 58.97 190 PRO A O 1
ATOM 1527 N N . ALA A 1 191 ? 11.418 -2.937 14.741 1.00 56.41 191 ALA A N 1
ATOM 1528 C CA . ALA A 1 191 ? 10.151 -2.920 15.463 1.00 56.41 191 ALA A CA 1
ATOM 1529 C C . ALA A 1 191 ? 9.206 -4.011 14.936 1.00 56.41 191 ALA A C 1
ATOM 1531 O O . ALA A 1 191 ? 8.591 -4.730 15.726 1.00 56.41 191 ALA A O 1
ATOM 1532 N N . ARG A 1 192 ? 9.149 -4.217 13.616 1.00 59.06 192 ARG A N 1
ATOM 1533 C CA . ARG A 1 192 ? 8.323 -5.260 12.990 1.00 59.06 192 ARG A CA 1
ATOM 1534 C C . ARG A 1 192 ? 8.752 -6.677 13.374 1.00 59.06 192 ARG A C 1
ATOM 1536 O O . ARG A 1 192 ? 7.889 -7.496 13.696 1.00 59.06 192 ARG A O 1
ATOM 1543 N N . ALA A 1 193 ? 10.059 -6.942 13.417 1.00 62.72 193 ALA A N 1
ATOM 1544 C CA . ALA A 1 193 ? 10.603 -8.231 13.859 1.00 62.72 193 ALA A CA 1
ATOM 1545 C C . ALA A 1 193 ? 10.238 -8.547 15.323 1.00 62.72 193 ALA A C 1
ATOM 1547 O O . ALA A 1 193 ? 9.948 -9.691 15.672 1.00 62.72 193 ALA A O 1
ATOM 1548 N N . ARG A 1 194 ? 10.183 -7.521 16.183 1.00 60.66 194 ARG A N 1
ATOM 1549 C CA . ARG A 1 194 ? 9.767 -7.670 17.585 1.00 60.66 194 ARG A CA 1
ATOM 1550 C C . ARG A 1 194 ? 8.290 -8.034 17.734 1.00 60.66 194 ARG A C 1
ATOM 1552 O O . ARG A 1 194 ? 7.971 -8.887 18.555 1.00 60.66 194 ARG A O 1
ATOM 1559 N N . TYR A 1 195 ? 7.399 -7.416 16.958 1.00 57.47 195 TYR A N 1
ATOM 1560 C CA . TYR A 1 195 ? 5.956 -7.679 17.061 1.00 57.47 195 TYR A CA 1
ATOM 1561 C C . TYR A 1 195 ? 5.535 -9.028 16.464 1.00 57.47 195 TYR A C 1
ATOM 1563 O O . TYR A 1 195 ? 4.554 -9.603 16.923 1.00 57.47 195 TYR A O 1
ATOM 1571 N N . GLN A 1 196 ? 6.278 -9.576 15.496 1.00 59.81 196 GLN A N 1
ATOM 1572 C CA . GLN A 1 196 ? 6.011 -10.917 14.950 1.00 59.81 196 GLN A CA 1
ATOM 1573 C C . GLN A 1 196 ? 6.159 -12.027 15.998 1.00 59.81 196 GLN A C 1
ATOM 1575 O O . GLN A 1 196 ? 5.372 -12.967 16.006 1.00 59.81 196 GLN A O 1
ATOM 1580 N N . ARG A 1 197 ? 7.112 -11.889 16.928 1.00 57.41 197 ARG A N 1
ATOM 1581 C CA . ARG A 1 197 ? 7.291 -12.835 18.042 1.00 57.41 197 ARG A CA 1
ATOM 1582 C C . ARG A 1 197 ? 6.167 -12.800 19.080 1.00 57.41 197 ARG A C 1
ATOM 1584 O O . ARG A 1 197 ? 6.077 -13.723 19.877 1.00 57.41 197 ARG A O 1
ATOM 1591 N N . MET A 1 198 ? 5.343 -11.751 19.097 1.00 57.28 198 MET A N 1
ATOM 1592 C CA . MET A 1 198 ? 4.264 -11.587 20.078 1.00 57.28 198 MET A CA 1
ATOM 1593 C C . MET A 1 198 ? 2.886 -11.995 19.548 1.00 57.28 198 MET A C 1
ATOM 1595 O O . MET A 1 198 ? 1.882 -11.697 20.190 1.00 57.28 198 MET A O 1
ATOM 1599 N N . PHE A 1 199 ? 2.801 -12.646 18.384 1.00 57.59 199 PHE A N 1
ATOM 1600 C CA . PHE A 1 199 ? 1.515 -13.136 17.899 1.00 57.59 199 PHE A CA 1
ATOM 1601 C C . PHE A 1 199 ? 1.034 -14.283 18.799 1.00 57.59 199 PHE A C 1
ATOM 1603 O O . PHE A 1 199 ? 1.624 -15.361 18.816 1.00 57.59 199 PHE A O 1
ATOM 1610 N N . TRP A 1 200 ? -0.013 -14.027 19.581 1.00 58.53 200 TRP A N 1
ATOM 1611 C CA . TRP A 1 200 ? -0.722 -15.041 20.355 1.00 58.53 200 TRP A CA 1
ATOM 1612 C C . TRP A 1 200 ? -1.914 -15.511 19.530 1.00 58.53 200 TRP A C 1
ATOM 1614 O O . TRP A 1 200 ? -3.015 -14.977 19.643 1.00 58.53 200 TRP A O 1
ATOM 1624 N N . GLU A 1 201 ? -1.680 -16.484 18.654 1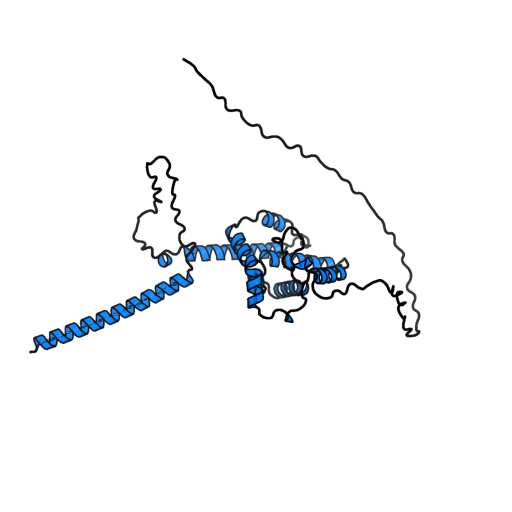.00 57.75 201 GLU A N 1
ATOM 1625 C CA . GLU A 1 201 ? -2.783 -17.322 18.191 1.00 57.75 201 GLU A CA 1
ATOM 1626 C C . GLU A 1 201 ? -3.114 -18.309 19.318 1.00 57.75 201 GLU A C 1
ATOM 1628 O O . GLU A 1 201 ? -2.188 -18.840 19.939 1.00 57.75 201 GLU A O 1
ATOM 1633 N N . PRO A 1 202 ? -4.394 -18.568 19.624 1.00 58.03 202 PRO A N 1
ATOM 1634 C CA . PRO A 1 202 ? -4.757 -19.703 20.456 1.00 58.03 202 PRO A CA 1
ATOM 1635 C C . PRO A 1 202 ? -4.423 -20.975 19.674 1.00 58.03 202 PRO A C 1
ATOM 1637 O O . PRO A 1 202 ? -5.183 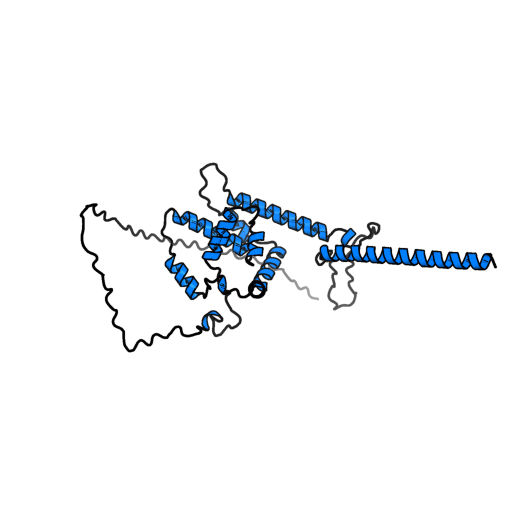-21.419 18.815 1.00 58.03 202 PRO A O 1
ATOM 1640 N N . VAL A 1 203 ? -3.242 -21.525 19.936 1.00 68.19 203 VAL A N 1
ATOM 1641 C CA . VAL A 1 203 ? -2.787 -22.777 19.344 1.00 68.19 203 VAL A CA 1
ATOM 1642 C C . VAL A 1 203 ? -3.047 -23.891 20.346 1.00 68.19 203 VAL A C 1
ATOM 1644 O O . VAL A 1 203 ? -2.714 -23.760 21.523 1.00 68.19 203 VAL A O 1
ATOM 1647 N N . VAL A 1 204 ? -3.671 -24.976 19.889 1.00 74.81 204 VAL A N 1
ATOM 1648 C CA . VAL A 1 204 ? -3.817 -26.196 20.692 1.00 74.81 204 VAL A CA 1
ATOM 1649 C C . VAL A 1 204 ? -2.416 -26.665 21.083 1.00 74.81 204 VAL A C 1
ATOM 1651 O O . VAL A 1 204 ? -1.521 -26.648 20.235 1.00 74.81 204 VAL A O 1
ATOM 1654 N N . GLU A 1 205 ? -2.208 -27.041 22.347 1.00 75.62 205 GLU A N 1
ATOM 1655 C CA . GLU A 1 205 ? -0.900 -27.475 22.848 1.00 75.62 205 GLU A CA 1
ATOM 1656 C C . GLU A 1 205 ? -0.285 -28.523 21.898 1.00 75.62 205 GLU A C 1
ATOM 1658 O O . GLU A 1 205 ? -0.819 -29.618 21.732 1.00 75.62 205 GLU A O 1
ATOM 1663 N N . GLY A 1 206 ? 0.805 -28.154 21.212 1.00 78.00 206 GLY A N 1
ATOM 1664 C CA . GLY A 1 206 ? 1.523 -29.015 20.262 1.00 78.00 206 GLY A CA 1
ATOM 1665 C C . GLY A 1 206 ? 1.397 -28.659 18.774 1.00 78.00 206 GLY A C 1
ATOM 1666 O O . GLY A 1 206 ? 2.207 -29.140 17.984 1.00 78.00 206 GLY A O 1
ATOM 1667 N N . ALA A 1 207 ? 0.459 -27.800 18.366 1.00 77.25 207 ALA A N 1
ATOM 1668 C CA . ALA A 1 207 ? 0.420 -27.280 16.995 1.00 77.25 207 ALA A CA 1
ATOM 1669 C C . ALA A 1 207 ? 1.318 -26.033 16.839 1.00 77.25 207 ALA A C 1
ATOM 1671 O O . ALA A 1 207 ? 1.656 -25.363 17.815 1.00 77.25 207 ALA A O 1
ATOM 1672 N N . GLN A 1 208 ? 1.737 -25.720 15.608 1.00 73.44 208 GLN A N 1
ATOM 1673 C CA . GLN A 1 208 ? 2.441 -24.470 15.301 1.00 73.44 208 GLN A CA 1
ATOM 1674 C C . GLN A 1 208 ? 1.442 -23.408 14.818 1.00 73.44 208 GLN A C 1
ATOM 1676 O O . GLN A 1 208 ? 0.535 -23.744 14.054 1.00 73.44 208 GLN A O 1
ATOM 1681 N N . PRO A 1 209 ? 1.594 -22.137 15.231 1.00 74.31 209 PRO A N 1
ATOM 1682 C CA . PRO A 1 209 ? 0.756 -21.051 14.735 1.00 74.31 209 PRO A CA 1
ATOM 1683 C C . PRO A 1 209 ? 0.942 -20.879 13.220 1.00 74.31 209 PRO A C 1
ATOM 1685 O O . PRO A 1 209 ? 2.067 -20.851 12.709 1.00 74.31 209 PRO A O 1
ATOM 1688 N N . VAL A 1 210 ? -0.171 -20.770 12.492 1.00 75.94 210 VAL A N 1
ATOM 1689 C CA . VAL A 1 210 ? -0.198 -20.795 11.022 1.00 75.94 210 VAL A CA 1
ATOM 1690 C C . VAL A 1 210 ? 0.251 -19.448 10.462 1.00 75.94 210 VAL A C 1
ATOM 1692 O O . VAL A 1 210 ? 1.118 -19.411 9.585 1.00 75.94 210 VAL A O 1
ATOM 1695 N N . LEU A 1 211 ? -0.260 -18.329 10.992 1.00 73.31 211 LEU A N 1
ATOM 1696 C CA . LEU A 1 211 ? 0.052 -16.994 10.461 1.00 73.31 211 LEU A CA 1
ATOM 1697 C C . LEU A 1 211 ? 1.547 -16.640 10.499 1.00 73.31 211 LEU A C 1
ATOM 1699 O O . LEU A 1 211 ? 2.044 -16.131 9.491 1.00 73.31 211 LEU A O 1
ATOM 1703 N N . PRO A 1 212 ? 2.299 -16.896 11.588 1.00 79.69 212 PRO A N 1
ATOM 1704 C CA . PRO A 1 212 ? 3.731 -16.611 11.627 1.00 79.69 212 PRO A CA 1
ATOM 1705 C C . PRO A 1 212 ? 4.503 -17.305 10.502 1.00 79.69 212 PRO A C 1
ATOM 1707 O O . PRO A 1 212 ? 5.317 -16.660 9.842 1.00 79.69 212 PRO A O 1
ATOM 1710 N N . SER A 1 213 ? 4.192 -18.578 10.232 1.00 80.50 213 SER A N 1
ATOM 1711 C CA . SER A 1 213 ? 4.865 -19.363 9.191 1.00 80.50 213 SER A CA 1
ATOM 1712 C C . SER A 1 213 ? 4.585 -18.826 7.782 1.00 80.50 213 SER A C 1
ATOM 1714 O O . SER A 1 213 ? 5.507 -18.648 6.986 1.00 80.50 213 SER A O 1
ATOM 1716 N N . VAL A 1 214 ? 3.331 -18.466 7.492 1.00 80.81 214 VAL A N 1
ATOM 1717 C CA . VAL A 1 214 ? 2.918 -17.911 6.193 1.00 80.81 214 VAL A CA 1
ATOM 1718 C C . VAL A 1 214 ? 3.536 -16.528 5.973 1.00 80.81 214 VAL A C 1
ATOM 1720 O O . VAL A 1 214 ? 4.008 -16.215 4.879 1.00 80.81 214 VAL A O 1
ATOM 1723 N N . LEU A 1 215 ? 3.592 -15.698 7.018 1.00 77.56 215 LEU A N 1
ATOM 1724 C CA . LEU A 1 215 ? 4.233 -14.383 6.957 1.00 77.56 215 LEU A CA 1
ATOM 1725 C C . LEU A 1 215 ? 5.749 -14.490 6.739 1.00 77.56 215 LEU A C 1
ATOM 1727 O O . LEU A 1 215 ? 6.323 -13.677 6.009 1.00 77.56 215 LEU A O 1
ATOM 1731 N N . GLU A 1 216 ? 6.401 -15.482 7.344 1.00 81.81 216 GLU A N 1
ATOM 1732 C CA . GLU A 1 216 ? 7.822 -15.757 7.135 1.00 81.81 216 GLU A CA 1
ATOM 1733 C C . GLU A 1 216 ? 8.098 -16.251 5.710 1.00 81.81 216 GLU A C 1
ATOM 1735 O O . GLU A 1 216 ? 8.985 -15.718 5.038 1.00 81.81 216 GLU A O 1
ATOM 1740 N N . GLN A 1 217 ? 7.284 -17.178 5.196 1.00 86.31 217 GLN A N 1
ATOM 1741 C CA . GLN A 1 217 ? 7.359 -17.626 3.804 1.00 86.31 217 GLN A CA 1
ATOM 1742 C C . GLN A 1 217 ? 7.174 -16.457 2.833 1.00 86.31 217 GLN A C 1
ATOM 1744 O O . GLN A 1 217 ? 8.005 -16.259 1.947 1.00 86.31 217 GLN A O 1
ATOM 1749 N N . ALA A 1 218 ? 6.150 -15.621 3.028 1.00 77.88 218 ALA A N 1
ATOM 1750 C CA . ALA A 1 218 ? 5.918 -14.439 2.200 1.00 77.88 218 ALA A CA 1
ATOM 1751 C C . ALA A 1 218 ? 7.122 -13.479 2.202 1.00 77.88 218 ALA A C 1
ATOM 1753 O O . ALA A 1 218 ? 7.446 -12.888 1.168 1.00 77.88 218 ALA A O 1
ATOM 1754 N N . ARG A 1 219 ? 7.831 -13.352 3.335 1.00 75.00 219 ARG A N 1
ATOM 1755 C CA . ARG A 1 219 ? 9.074 -12.573 3.425 1.00 75.00 219 ARG A CA 1
ATOM 1756 C C . ARG A 1 219 ? 10.199 -13.216 2.626 1.00 75.00 219 ARG A C 1
ATOM 1758 O O . ARG A 1 219 ? 10.846 -12.524 1.849 1.00 75.00 219 ARG A O 1
ATOM 1765 N N . MET A 1 220 ? 10.409 -14.520 2.786 1.00 83.12 220 MET A N 1
ATOM 1766 C CA . MET A 1 220 ? 11.416 -15.265 2.028 1.00 83.12 220 MET A CA 1
ATOM 1767 C C . MET A 1 220 ? 11.163 -15.176 0.522 1.00 83.12 220 MET A C 1
ATOM 1769 O O . MET A 1 220 ? 12.100 -14.977 -0.247 1.00 83.12 220 MET A O 1
ATOM 1773 N N . HIS A 1 221 ? 9.902 -15.251 0.092 1.00 81.12 221 HIS A N 1
ATOM 1774 C CA . HIS A 1 221 ? 9.518 -15.023 -1.299 1.00 81.12 221 HIS A CA 1
ATOM 1775 C C . HIS A 1 221 ? 9.817 -13.589 -1.747 1.00 81.12 221 HIS A C 1
ATOM 1777 O O . HIS A 1 221 ? 10.408 -13.399 -2.807 1.00 81.12 221 HIS A O 1
ATOM 1783 N N . GLY A 1 222 ? 9.470 -12.586 -0.938 1.00 76.44 222 GLY A N 1
ATOM 1784 C CA . GLY A 1 222 ? 9.780 -11.185 -1.225 1.00 76.44 222 GLY A CA 1
ATOM 1785 C C . GLY A 1 222 ? 11.281 -10.920 -1.373 1.00 76.44 222 GLY A C 1
ATOM 1786 O O . GLY A 1 222 ? 11.689 -10.256 -2.322 1.00 76.44 222 GLY A O 1
ATOM 1787 N N . GLU A 1 223 ? 12.098 -11.488 -0.487 1.00 82.06 223 GLU A N 1
ATOM 1788 C CA . GLU A 1 223 ? 13.555 -11.339 -0.518 1.00 82.06 223 GLU A CA 1
ATOM 1789 C C . GLU A 1 223 ? 14.167 -12.044 -1.730 1.00 82.06 223 GLU A C 1
ATOM 1791 O O . GLU A 1 223 ? 14.994 -11.468 -2.431 1.00 82.06 223 GLU A O 1
ATOM 1796 N N . ARG A 1 224 ? 13.697 -13.259 -2.045 1.00 84.69 224 ARG A N 1
ATOM 1797 C CA . ARG A 1 224 ? 14.086 -13.976 -3.268 1.00 84.69 224 ARG A CA 1
ATOM 1798 C C . ARG A 1 224 ? 13.762 -13.167 -4.520 1.00 84.69 224 ARG A C 1
ATOM 1800 O O . ARG A 1 224 ? 14.599 -13.091 -5.410 1.00 84.69 224 ARG A O 1
ATOM 1807 N N . HIS A 1 225 ? 12.585 -12.543 -4.577 1.00 78.31 225 HIS A N 1
ATOM 1808 C CA . HIS A 1 225 ? 12.221 -11.661 -5.684 1.00 78.31 225 HIS A CA 1
ATOM 1809 C C . HIS A 1 225 ? 13.122 -10.427 -5.755 1.00 78.31 225 HIS A C 1
ATOM 1811 O O . HIS A 1 225 ? 13.576 -10.095 -6.843 1.00 78.31 225 HIS A O 1
ATOM 1817 N N . ARG A 1 226 ? 13.445 -9.791 -4.621 1.00 79.12 226 ARG A N 1
ATOM 1818 C CA . ARG A 1 226 ? 14.359 -8.638 -4.597 1.00 79.12 226 ARG A CA 1
ATOM 1819 C C . ARG A 1 226 ? 15.749 -9.013 -5.105 1.00 79.12 226 ARG A C 1
ATOM 1821 O O . ARG A 1 226 ? 16.282 -8.322 -5.964 1.00 79.12 226 ARG A O 1
ATOM 1828 N N . ILE A 1 227 ? 16.302 -10.119 -4.610 1.00 85.12 227 ILE A N 1
ATOM 1829 C CA . ILE A 1 227 ? 17.610 -10.632 -5.035 1.00 85.12 227 ILE A CA 1
ATOM 1830 C C . ILE A 1 227 ? 17.585 -10.983 -6.524 1.00 85.12 227 ILE A C 1
ATOM 1832 O O . ILE A 1 227 ? 18.518 -10.638 -7.238 1.00 85.12 227 ILE A O 1
ATOM 1836 N N . ALA A 1 228 ? 16.522 -11.630 -7.012 1.00 86.44 228 ALA A N 1
ATOM 1837 C CA . ALA A 1 228 ? 16.375 -11.934 -8.433 1.00 86.44 228 ALA A CA 1
ATOM 1838 C C . ALA A 1 228 ? 16.301 -10.654 -9.282 1.00 86.44 228 ALA A C 1
ATOM 1840 O O . ALA A 1 228 ? 16.980 -10.560 -10.300 1.00 86.44 228 ALA A O 1
ATOM 1841 N N . ASP A 1 229 ? 15.542 -9.646 -8.848 1.00 82.50 229 ASP A N 1
ATOM 1842 C CA . ASP A 1 229 ? 15.435 -8.354 -9.532 1.00 82.50 229 ASP A CA 1
ATOM 1843 C C . ASP A 1 229 ? 16.772 -7.592 -9.534 1.00 82.50 229 ASP A C 1
ATOM 1845 O O . ASP A 1 229 ? 17.133 -6.973 -10.535 1.00 82.50 229 ASP A O 1
ATOM 1849 N N . GLU A 1 230 ? 17.519 -7.623 -8.429 1.00 81.62 230 GLU A N 1
ATOM 1850 C CA . GLU A 1 230 ? 18.866 -7.049 -8.324 1.00 81.62 230 GLU A CA 1
ATOM 1851 C C . GLU A 1 230 ? 19.860 -7.791 -9.221 1.00 81.62 230 GLU A C 1
ATOM 1853 O O . GLU A 1 230 ? 20.577 -7.144 -9.985 1.00 81.62 230 GLU A O 1
ATOM 1858 N N . ALA A 1 231 ? 19.838 -9.126 -9.206 1.00 84.19 231 ALA A N 1
ATOM 1859 C CA . ALA A 1 231 ? 20.660 -9.970 -10.067 1.00 84.19 231 ALA A CA 1
ATOM 1860 C C . ALA A 1 231 ? 20.377 -9.695 -11.552 1.00 84.19 231 ALA A C 1
ATOM 1862 O O . ALA A 1 231 ? 21.305 -9.526 -12.342 1.00 84.19 231 ALA A O 1
ATOM 1863 N N . HIS A 1 232 ? 19.099 -9.556 -11.919 1.00 84.00 232 HIS A N 1
ATOM 1864 C CA . HIS A 1 232 ? 18.689 -9.155 -13.262 1.00 84.00 232 HIS A CA 1
ATOM 1865 C C . HIS A 1 232 ? 19.186 -7.752 -13.636 1.00 84.00 232 HIS A C 1
ATOM 1867 O O . HIS A 1 232 ? 19.502 -7.521 -14.796 1.00 84.00 232 HIS A O 1
ATOM 1873 N N . LYS A 1 233 ? 19.283 -6.802 -12.698 1.00 83.81 233 LYS A N 1
ATOM 1874 C CA . LYS A 1 233 ? 19.833 -5.458 -12.973 1.00 83.81 233 LYS A CA 1
ATOM 1875 C C . LYS A 1 233 ? 21.355 -5.445 -13.097 1.00 83.81 233 LYS A C 1
ATOM 1877 O O . LYS A 1 233 ? 21.890 -4.582 -13.790 1.00 83.81 233 LYS A O 1
ATOM 1882 N N . SER A 1 234 ? 22.044 -6.354 -12.410 1.00 79.50 234 SER A N 1
ATOM 1883 C CA . SER A 1 234 ? 23.504 -6.488 -12.453 1.00 79.50 234 SER A CA 1
ATOM 1884 C C . SER A 1 234 ? 24.021 -7.346 -13.608 1.00 79.50 234 SER A C 1
ATOM 1886 O O . SER A 1 234 ? 25.228 -7.526 -13.709 1.00 79.50 234 SER A O 1
ATOM 1888 N N . ASP A 1 235 ? 23.141 -7.881 -14.458 1.00 85.19 235 ASP A N 1
ATOM 1889 C CA . ASP A 1 235 ? 23.543 -8.704 -15.597 1.00 85.19 235 ASP A CA 1
ATOM 1890 C C . ASP A 1 235 ? 24.484 -7.922 -16.536 1.00 85.19 235 ASP A C 1
ATOM 1892 O O . ASP A 1 235 ? 24.145 -6.848 -17.049 1.00 85.19 235 ASP A O 1
ATOM 1896 N N . ASP A 1 236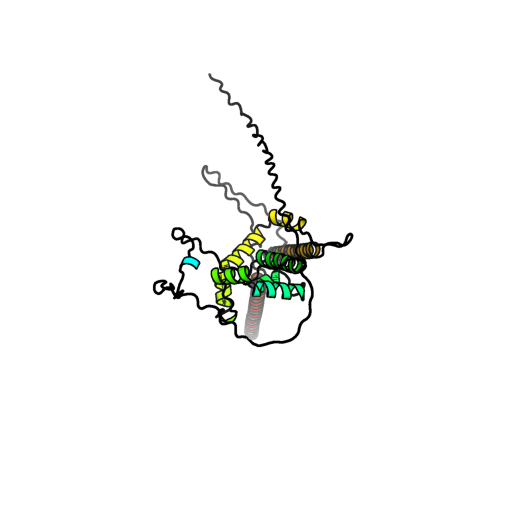 ? 25.683 -8.462 -16.758 1.00 80.31 236 ASP A N 1
ATOM 1897 C CA . ASP A 1 236 ? 26.758 -7.833 -17.535 1.00 80.31 236 ASP A CA 1
ATOM 1898 C C . ASP A 1 236 ? 26.318 -7.538 -18.976 1.00 80.31 236 ASP A C 1
ATOM 1900 O O . ASP A 1 236 ? 26.660 -6.489 -19.540 1.00 80.31 236 ASP A O 1
ATOM 1904 N N . ALA A 1 237 ? 25.483 -8.419 -19.544 1.00 81.50 237 ALA A N 1
ATOM 1905 C CA . ALA A 1 237 ? 24.896 -8.241 -20.867 1.00 81.50 237 ALA A CA 1
ATOM 1906 C C . ALA A 1 237 ? 24.027 -6.976 -20.927 1.00 81.50 237 ALA A C 1
ATOM 1908 O O . ALA A 1 237 ? 24.097 -6.199 -21.883 1.00 81.50 237 ALA A O 1
ATOM 1909 N N . LEU A 1 238 ? 23.247 -6.710 -19.873 1.00 81.62 238 LEU A N 1
ATOM 1910 C CA . LEU A 1 238 ? 22.443 -5.496 -19.777 1.00 81.62 238 LEU A CA 1
ATOM 1911 C C . LEU A 1 238 ? 23.308 -4.266 -19.524 1.00 81.62 238 LEU A C 1
ATOM 1913 O O . LEU A 1 238 ? 23.022 -3.207 -20.083 1.00 81.62 238 LEU A O 1
ATOM 1917 N N . LEU A 1 239 ? 24.395 -4.381 -18.765 1.00 80.44 239 LEU A N 1
ATOM 1918 C CA . LEU A 1 239 ? 25.328 -3.274 -18.544 1.00 80.44 239 LEU A CA 1
ATOM 1919 C C . LEU A 1 239 ? 26.171 -2.940 -19.786 1.00 80.44 239 LEU A C 1
ATOM 1921 O O . LEU A 1 239 ? 26.725 -1.844 -19.866 1.00 80.44 239 LEU A O 1
ATOM 1925 N N . GLY A 1 240 ? 26.188 -3.813 -20.800 1.00 73.44 240 GLY A N 1
ATOM 1926 C CA . GLY A 1 240 ? 27.012 -3.643 -21.997 1.00 73.44 240 GLY A CA 1
ATOM 1927 C C . GLY A 1 240 ? 28.504 -3.782 -21.692 1.00 73.44 240 GLY A C 1
ATOM 1928 O O . GLY A 1 240 ? 29.331 -3.183 -22.380 1.00 73.44 240 GLY A O 1
ATOM 1929 N N . ARG A 1 241 ? 28.848 -4.522 -20.631 1.00 68.94 241 ARG A N 1
ATOM 1930 C CA . ARG A 1 241 ? 30.236 -4.826 -20.291 1.00 68.94 241 ARG A CA 1
ATOM 1931 C C . ARG A 1 241 ? 30.682 -6.011 -21.138 1.00 68.94 241 ARG A C 1
ATOM 1933 O O . ARG A 1 241 ? 30.137 -7.101 -21.030 1.00 68.94 241 ARG A O 1
ATOM 1940 N N . HIS A 1 242 ? 31.674 -5.792 -21.997 1.00 59.56 242 HIS A N 1
ATOM 1941 C CA . HIS A 1 242 ? 32.395 -6.891 -22.629 1.00 59.56 242 HIS A CA 1
ATOM 1942 C C . HIS A 1 242 ? 33.283 -7.558 -21.569 1.00 59.56 242 HIS A C 1
ATOM 1944 O O . HIS A 1 242 ? 34.139 -6.900 -20.969 1.00 59.56 242 HIS A O 1
ATOM 1950 N N . HIS A 1 243 ? 33.079 -8.860 -21.353 1.00 56.41 243 HIS A N 1
ATOM 1951 C CA . HIS A 1 243 ? 33.777 -9.679 -20.352 1.00 56.41 243 HIS A CA 1
ATOM 1952 C C . HIS A 1 243 ? 35.314 -9.694 -20.504 1.00 56.41 243 HIS A C 1
ATOM 1954 O O . HIS A 1 243 ? 36.025 -10.121 -19.597 1.00 56.41 243 HIS A O 1
ATOM 1960 N N . ASP A 1 244 ? 35.845 -9.177 -21.615 1.00 58.31 244 ASP A N 1
ATOM 1961 C CA . ASP A 1 244 ? 37.276 -9.215 -21.934 1.00 58.31 244 ASP A CA 1
ATOM 1962 C C . ASP A 1 244 ? 38.112 -8.134 -21.236 1.00 58.31 244 ASP A C 1
A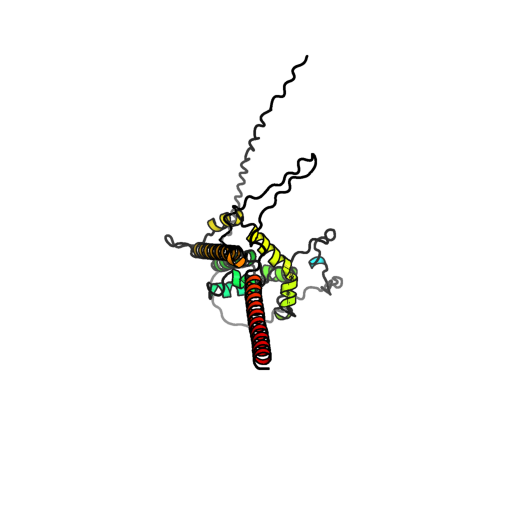TOM 1964 O O . ASP A 1 244 ? 39.344 -8.192 -21.233 1.00 58.31 244 ASP A O 1
ATOM 1968 N N . SER A 1 245 ? 37.483 -7.151 -20.588 1.00 56.31 245 SER A N 1
ATOM 1969 C CA . SER A 1 245 ? 38.232 -6.158 -19.818 1.00 56.31 245 SER A CA 1
ATOM 1970 C C . SER A 1 245 ? 38.505 -6.657 -18.398 1.00 56.31 245 SER A C 1
ATOM 1972 O O . SER A 1 245 ? 37.810 -6.320 -17.449 1.00 56.31 245 SER A O 1
ATOM 1974 N N . ARG A 1 246 ? 39.613 -7.388 -18.223 1.00 55.84 246 ARG A N 1
ATOM 1975 C CA . ARG A 1 246 ? 40.268 -7.650 -16.919 1.00 55.84 246 ARG A CA 1
ATOM 1976 C C . ARG A 1 246 ? 40.758 -6.372 -16.202 1.00 55.84 246 ARG A C 1
ATOM 1978 O O . ARG A 1 246 ? 41.678 -6.431 -15.390 1.00 55.84 246 ARG A O 1
ATOM 1985 N N . ARG A 1 247 ? 40.205 -5.196 -16.508 1.00 58.16 247 ARG A N 1
ATOM 1986 C CA . ARG A 1 247 ? 40.458 -3.990 -15.723 1.00 58.16 247 ARG A CA 1
ATOM 1987 C C . ARG A 1 247 ? 39.611 -4.110 -14.468 1.00 58.16 247 ARG A C 1
ATOM 1989 O O . ARG A 1 247 ? 38.400 -3.911 -14.516 1.00 58.16 247 ARG A O 1
ATOM 1996 N N . SER A 1 248 ? 40.263 -4.482 -13.368 1.00 55.62 248 SER A N 1
ATOM 1997 C CA . SER A 1 248 ? 39.703 -4.345 -12.029 1.00 55.62 248 SER A CA 1
ATOM 1998 C C . SER A 1 248 ? 39.057 -2.967 -11.910 1.00 55.62 248 SER A C 1
ATOM 2000 O O . SER A 1 248 ? 39.614 -1.964 -12.363 1.00 55.62 248 SER A O 1
ATOM 2002 N N . GLN A 1 249 ? 37.852 -2.930 -11.347 1.00 57.69 249 GLN A N 1
ATOM 2003 C CA . GLN A 1 249 ? 37.168 -1.695 -10.982 1.00 57.69 249 GLN A CA 1
ATOM 2004 C C . GLN A 1 249 ? 37.932 -1.020 -9.836 1.00 57.69 249 GLN A C 1
ATOM 2006 O O . GLN A 1 249 ? 37.456 -0.977 -8.706 1.00 57.69 249 GLN A O 1
ATOM 2011 N N . ASP A 1 250 ? 39.132 -0.512 -10.103 1.00 57.25 250 ASP A N 1
ATOM 2012 C CA . ASP A 1 250 ? 39.770 0.408 -9.182 1.00 57.25 250 ASP A CA 1
ATOM 2013 C C . ASP A 1 250 ? 38.995 1.715 -9.262 1.00 57.25 250 ASP A C 1
ATOM 2015 O O . ASP A 1 250 ? 39.055 2.476 -10.232 1.00 57.25 250 ASP A O 1
ATOM 2019 N N . VAL A 1 251 ? 38.194 1.934 -8.225 1.00 60.34 251 VAL A N 1
ATOM 2020 C CA . VAL A 1 251 ? 37.547 3.207 -7.952 1.00 60.34 251 VAL A CA 1
ATOM 2021 C C . VAL A 1 251 ? 38.661 4.223 -7.720 1.00 60.34 251 VAL A C 1
ATOM 2023 O O . VAL A 1 251 ? 39.183 4.354 -6.615 1.00 60.34 251 VAL A O 1
ATOM 2026 N N . SER A 1 252 ? 39.058 4.921 -8.783 1.00 59.00 252 SER A N 1
ATOM 2027 C CA . SER A 1 252 ? 40.035 6.002 -8.703 1.00 59.00 252 SER A CA 1
ATOM 2028 C C . SER A 1 252 ? 39.449 7.130 -7.858 1.00 59.00 252 SER A C 1
ATOM 2030 O O . SER A 1 252 ? 38.579 7.886 -8.292 1.00 59.00 252 SER A O 1
ATOM 2032 N N . THR A 1 253 ? 39.908 7.239 -6.615 1.00 61.22 253 THR A N 1
ATOM 2033 C CA . THR A 1 253 ? 39.719 8.441 -5.809 1.00 61.22 253 THR A CA 1
ATOM 2034 C C . THR A 1 253 ? 40.745 9.462 -6.271 1.00 61.22 253 THR A C 1
ATOM 2036 O O . THR A 1 253 ? 41.903 9.412 -5.863 1.00 61.22 253 THR A O 1
ATOM 2039 N N . THR A 1 254 ? 40.351 10.372 -7.157 1.00 60.94 254 THR A N 1
ATOM 2040 C CA . THR A 1 254 ? 41.231 11.467 -7.572 1.00 60.94 254 THR A CA 1
ATOM 2041 C C . THR A 1 254 ? 41.196 12.556 -6.499 1.00 60.94 254 THR A C 1
ATOM 2043 O O . THR A 1 254 ? 40.318 13.419 -6.491 1.00 60.94 254 THR A O 1
ATOM 2046 N N . THR A 1 255 ? 42.128 12.514 -5.548 1.00 61.75 255 THR A N 1
ATOM 2047 C CA . THR A 1 255 ? 42.446 13.683 -4.720 1.00 61.75 255 THR A CA 1
ATOM 2048 C C . THR A 1 255 ? 43.224 14.669 -5.580 1.00 61.75 255 THR A C 1
ATOM 2050 O O . THR A 1 255 ? 44.309 14.351 -6.052 1.00 61.75 255 THR A O 1
ATOM 2053 N N . GLY A 1 256 ? 42.673 15.858 -5.821 1.00 63.16 256 GLY A N 1
ATOM 2054 C CA . GLY A 1 256 ? 43.485 16.964 -6.321 1.00 63.16 256 GLY A CA 1
ATOM 2055 C C . GLY A 1 256 ? 44.335 17.497 -5.171 1.00 63.16 256 GLY A C 1
ATOM 2056 O O . GLY A 1 256 ? 43.767 17.867 -4.149 1.00 63.16 256 GLY A O 1
ATOM 2057 N N . ASP A 1 257 ? 45.655 17.571 -5.341 1.00 64.06 257 ASP A N 1
ATOM 2058 C CA . ASP A 1 257 ? 46.644 17.988 -4.323 1.00 64.06 257 ASP A CA 1
ATOM 2059 C C . ASP A 1 257 ? 46.489 19.436 -3.796 1.00 64.06 257 ASP A C 1
ATOM 2061 O O . ASP A 1 257 ? 47.319 19.931 -3.036 1.00 64.06 257 ASP A O 1
ATOM 2065 N N . ALA A 1 258 ? 45.431 20.153 -4.184 1.00 78.44 258 ALA A N 1
ATOM 2066 C CA . ALA A 1 258 ? 45.201 21.531 -3.774 1.00 78.44 258 ALA A CA 1
ATOM 2067 C C . ALA A 1 258 ? 44.496 21.601 -2.401 1.00 78.44 258 ALA A C 1
ATOM 2069 O O . ALA A 1 258 ? 43.385 21.071 -2.258 1.00 78.44 258 ALA A O 1
ATOM 2070 N N . PRO A 1 259 ? 45.068 22.304 -1.401 1.00 79.00 259 PRO A N 1
ATOM 2071 C CA . PRO A 1 259 ? 44.415 22.492 -0.111 1.00 79.00 259 PRO A CA 1
ATOM 2072 C C . PRO A 1 259 ? 43.088 23.247 -0.294 1.00 79.00 259 PRO A C 1
ATOM 2074 O O . PRO A 1 259 ? 43.047 24.315 -0.900 1.00 79.00 259 PRO A O 1
ATOM 2077 N N . GLY A 1 260 ? 41.991 22.677 0.218 1.00 83.12 260 GLY A N 1
ATOM 2078 C CA . GLY A 1 260 ? 40.655 23.292 0.203 1.00 83.12 260 GLY A CA 1
ATOM 2079 C C . GLY A 1 260 ? 39.637 22.691 -0.774 1.00 83.12 260 GLY A C 1
ATOM 2080 O O . GLY A 1 260 ? 38.488 23.133 -0.776 1.00 83.12 260 GLY A O 1
ATOM 2081 N N . ARG A 1 261 ? 39.990 21.673 -1.576 1.00 76.06 261 ARG A N 1
ATOM 2082 C CA . ARG A 1 261 ? 39.002 20.932 -2.386 1.00 76.06 261 ARG A CA 1
ATOM 2083 C C . ARG A 1 261 ? 38.427 19.733 -1.615 1.00 76.06 261 ARG A C 1
ATOM 2085 O O . ARG A 1 261 ? 39.197 18.974 -1.030 1.00 76.06 261 ARG A O 1
ATOM 2092 N N . PRO A 1 262 ? 37.095 19.531 -1.608 1.00 79.94 262 PRO A N 1
ATOM 2093 C CA . PRO A 1 262 ? 36.491 18.371 -0.962 1.00 79.94 262 PRO A CA 1
ATOM 2094 C C . PRO A 1 262 ? 36.844 17.077 -1.707 1.00 79.94 262 PRO A C 1
ATOM 2096 O O . PRO A 1 262 ? 36.959 17.061 -2.933 1.00 79.94 262 PRO A O 1
ATOM 2099 N N . LEU A 1 263 ? 36.986 15.984 -0.956 1.00 80.00 263 LEU A N 1
ATOM 2100 C CA . LEU A 1 263 ? 37.232 14.648 -1.493 1.00 80.00 263 LEU A CA 1
ATOM 2101 C C . LEU A 1 263 ? 36.021 14.184 -2.318 1.00 80.00 263 LEU A C 1
ATOM 2103 O O . LEU A 1 263 ? 34.956 13.914 -1.764 1.00 80.00 263 LEU A O 1
ATOM 2107 N N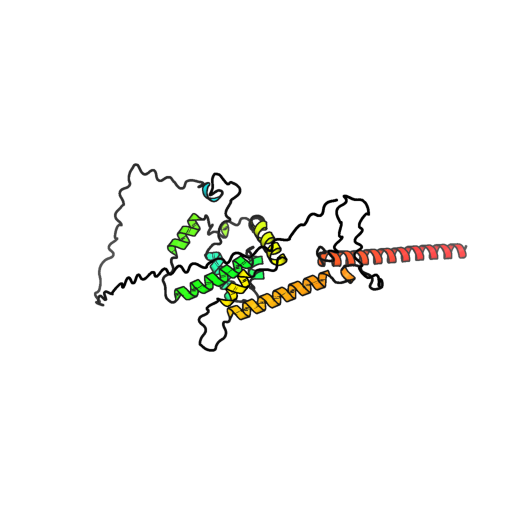 . ILE A 1 264 ? 36.187 14.061 -3.636 1.00 79.38 264 ILE A N 1
ATOM 2108 C CA . ILE A 1 264 ? 35.160 13.497 -4.517 1.00 79.38 264 ILE A CA 1
ATOM 2109 C C . ILE A 1 264 ? 35.413 11.991 -4.635 1.00 79.38 264 ILE A C 1
ATOM 2111 O O . ILE A 1 264 ? 36.379 11.559 -5.261 1.00 79.38 264 ILE A O 1
ATOM 2115 N N . LYS A 1 265 ? 34.542 11.181 -4.022 1.00 79.50 265 LYS A N 1
ATOM 2116 C CA . LYS A 1 265 ? 34.537 9.721 -4.179 1.00 79.50 265 LYS A CA 1
ATOM 2117 C C . LYS A 1 265 ? 33.459 9.337 -5.186 1.00 79.50 265 LYS A C 1
ATOM 2119 O O . LYS A 1 265 ? 32.271 9.435 -4.885 1.00 79.50 265 LYS A O 1
ATOM 2124 N N . PHE A 1 266 ? 33.866 8.876 -6.364 1.00 75.00 266 PHE A N 1
ATOM 2125 C CA . PHE A 1 266 ? 32.931 8.271 -7.307 1.00 75.00 266 PHE A CA 1
ATOM 2126 C C . PHE A 1 266 ? 32.560 6.879 -6.800 1.00 75.00 266 PHE A C 1
ATOM 2128 O O . PHE A 1 266 ? 33.411 6.007 -6.675 1.00 75.00 266 PHE A O 1
ATOM 2135 N N . VAL A 1 267 ? 31.293 6.682 -6.453 1.00 75.88 267 VAL A N 1
ATOM 2136 C CA . VAL A 1 267 ? 30.755 5.362 -6.117 1.00 75.88 267 VAL A CA 1
ATOM 2137 C C . VAL A 1 267 ? 30.079 4.833 -7.375 1.00 75.88 267 VAL A C 1
ATOM 2139 O O . VAL A 1 267 ? 29.167 5.482 -7.885 1.00 75.88 267 VAL A O 1
ATOM 2142 N N . ASP A 1 268 ? 30.532 3.686 -7.889 1.00 75.50 268 ASP A N 1
ATOM 2143 C CA . ASP A 1 268 ? 29.829 3.004 -8.978 1.00 75.50 268 ASP A CA 1
ATOM 2144 C C . ASP A 1 268 ? 28.448 2.585 -8.457 1.00 75.50 268 ASP A C 1
ATOM 2146 O O . ASP A 1 268 ? 28.321 1.723 -7.588 1.00 75.50 268 ASP A O 1
ATOM 2150 N N . VAL A 1 269 ? 27.408 3.258 -8.944 1.00 70.06 269 VAL A N 1
ATOM 2151 C CA . VAL A 1 269 ? 26.014 2.959 -8.595 1.00 70.06 269 VAL A CA 1
ATOM 2152 C C . VAL A 1 269 ? 25.459 1.773 -9.395 1.00 70.06 269 VAL A C 1
ATOM 2154 O O . VAL A 1 269 ? 24.319 1.366 -9.160 1.00 70.06 269 VAL A O 1
ATOM 2157 N N . GLY A 1 270 ? 26.247 1.205 -10.319 1.00 75.56 270 GLY A N 1
ATOM 2158 C CA . GLY A 1 270 ? 25.915 0.015 -11.095 1.00 75.56 270 GLY A CA 1
ATOM 2159 C C . GLY A 1 270 ? 24.570 0.107 -11.825 1.00 75.56 270 GLY A C 1
ATOM 2160 O O . GLY A 1 270 ? 24.134 1.173 -12.265 1.00 75.56 270 GLY A O 1
ATOM 2161 N N . GLY A 1 271 ? 23.878 -1.034 -11.922 1.00 76.50 271 GLY A N 1
ATOM 2162 C CA . GLY A 1 271 ? 22.549 -1.169 -12.531 1.00 76.50 271 GLY A CA 1
ATOM 2163 C C . GLY A 1 271 ? 21.380 -0.630 -11.697 1.00 76.50 271 GLY A C 1
ATOM 2164 O O . GLY A 1 271 ? 20.226 -0.832 -12.072 1.00 76.50 271 GLY A O 1
ATOM 2165 N N . LYS A 1 272 ? 21.626 0.055 -10.569 1.00 78.25 272 LYS A N 1
ATOM 2166 C CA . LYS A 1 272 ? 20.573 0.452 -9.612 1.00 78.25 272 LYS A CA 1
ATOM 2167 C C . LYS A 1 272 ? 19.463 1.303 -10.241 1.00 78.25 272 LYS A C 1
ATOM 2169 O O . LYS A 1 272 ? 18.304 1.181 -9.849 1.00 78.25 272 LYS A O 1
ATOM 2174 N N . PHE A 1 273 ? 19.817 2.137 -11.218 1.00 78.12 273 PHE A N 1
ATOM 2175 C CA . PHE A 1 273 ? 18.901 3.048 -11.914 1.00 78.12 273 PHE A CA 1
ATOM 2176 C C . PHE A 1 273 ? 18.516 2.578 -13.325 1.00 78.12 273 PHE A C 1
ATOM 2178 O O . PHE A 1 273 ? 17.848 3.308 -14.056 1.00 78.12 273 PHE A O 1
ATOM 2185 N N . LEU A 1 274 ? 18.934 1.375 -13.726 1.00 82.19 274 LEU A N 1
ATOM 2186 C CA . LEU A 1 274 ? 18.554 0.785 -15.003 1.00 82.19 274 LEU A CA 1
ATOM 2187 C C . LEU A 1 274 ? 17.204 0.079 -14.865 1.00 82.19 274 LEU A C 1
ATOM 2189 O O . LEU A 1 274 ? 17.036 -0.818 -14.041 1.00 82.19 274 LEU A O 1
ATOM 2193 N N . ASP A 1 275 ? 16.245 0.467 -15.706 1.00 85.06 275 ASP A N 1
ATOM 2194 C CA . ASP A 1 275 ? 15.046 -0.337 -15.926 1.00 85.06 275 ASP A CA 1
ATOM 2195 C C . ASP A 1 275 ? 15.407 -1.490 -16.884 1.00 85.06 275 ASP A C 1
ATOM 2197 O O . ASP A 1 275 ? 15.723 -1.232 -18.057 1.00 85.06 275 ASP A O 1
ATOM 2201 N N . PRO A 1 276 ? 15.383 -2.760 -16.426 1.00 84.88 276 PRO A N 1
ATOM 2202 C CA . PRO A 1 276 ? 15.764 -3.898 -17.258 1.00 84.88 276 PRO A CA 1
ATOM 2203 C C . PRO A 1 276 ? 14.879 -4.010 -18.504 1.00 84.88 276 PRO A C 1
ATOM 2205 O O . PRO A 1 276 ? 15.366 -4.370 -19.577 1.00 84.88 276 PRO A O 1
ATOM 2208 N N . LYS A 1 277 ? 13.596 -3.631 -18.417 1.00 87.25 277 LYS A N 1
ATOM 2209 C CA . LYS A 1 277 ? 12.672 -3.703 -19.558 1.00 87.25 277 LYS A CA 1
ATOM 2210 C C . LYS A 1 277 ? 13.032 -2.686 -20.633 1.00 87.25 277 LYS A C 1
ATOM 2212 O O . LYS A 1 277 ? 13.050 -3.027 -21.818 1.00 87.25 277 LYS A O 1
ATOM 2217 N N . ASP A 1 278 ? 13.348 -1.457 -20.230 1.00 90.06 278 ASP A N 1
ATOM 2218 C CA . ASP A 1 278 ? 13.768 -0.409 -21.161 1.00 90.06 278 ASP A CA 1
ATOM 2219 C C . ASP A 1 278 ? 15.111 -0.760 -21.818 1.00 90.06 278 ASP A C 1
ATOM 2221 O O . ASP A 1 278 ? 15.283 -0.598 -23.028 1.00 90.06 278 ASP A O 1
ATOM 2225 N N . ARG A 1 279 ? 16.047 -1.342 -21.058 1.00 87.62 279 ARG A N 1
ATOM 2226 C CA . ARG A 1 279 ? 17.343 -1.773 -21.593 1.00 87.62 279 ARG A CA 1
ATOM 2227 C C . ARG A 1 279 ? 17.203 -2.892 -22.626 1.00 87.62 279 ARG A C 1
ATOM 2229 O O . ARG A 1 279 ? 17.740 -2.758 -23.725 1.00 87.62 279 ARG A O 1
ATOM 2236 N N . VAL A 1 280 ? 16.431 -3.940 -22.325 1.00 89.75 280 VAL A N 1
ATOM 2237 C CA . VAL A 1 280 ? 16.134 -5.028 -23.277 1.00 89.75 280 VAL A CA 1
ATOM 2238 C C . VAL A 1 280 ? 15.466 -4.482 -24.539 1.00 89.75 280 VAL A C 1
ATOM 2240 O O . VAL A 1 280 ? 15.823 -4.875 -25.652 1.00 89.75 280 VAL A O 1
ATOM 2243 N N . ARG A 1 281 ? 14.519 -3.546 -24.393 1.00 93.56 281 ARG A N 1
ATOM 2244 C CA . ARG A 1 281 ? 13.871 -2.883 -25.532 1.00 93.56 281 ARG A CA 1
ATOM 2245 C C . ARG A 1 281 ? 14.893 -2.161 -26.415 1.00 93.56 281 ARG A C 1
ATOM 2247 O O . ARG A 1 281 ? 14.861 -2.345 -27.632 1.00 93.56 281 ARG A O 1
ATOM 2254 N N . ARG A 1 282 ? 15.811 -1.388 -25.824 1.00 89.50 282 ARG A N 1
ATOM 2255 C CA . ARG A 1 282 ? 16.872 -0.684 -26.565 1.00 89.50 282 ARG A CA 1
ATOM 2256 C C . ARG A 1 282 ? 17.835 -1.644 -27.261 1.00 89.50 282 ARG A C 1
ATOM 2258 O O . ARG A 1 282 ? 18.180 -1.384 -28.409 1.00 89.50 282 ARG A O 1
ATOM 2265 N N . MET A 1 283 ? 18.218 -2.756 -26.624 1.00 89.38 283 MET A N 1
ATOM 2266 C CA . MET A 1 283 ? 19.078 -3.771 -27.255 1.00 89.38 283 MET A CA 1
ATOM 2267 C C . MET A 1 283 ? 18.417 -4.376 -28.500 1.00 89.38 283 MET A C 1
ATOM 2269 O O . MET A 1 283 ? 19.000 -4.349 -29.585 1.00 89.38 283 MET A O 1
ATOM 2273 N N . LYS A 1 284 ? 17.150 -4.799 -28.390 1.00 94.56 284 LYS A N 1
ATOM 2274 C CA . LYS A 1 284 ? 16.372 -5.306 -29.536 1.00 94.56 284 LYS A CA 1
ATOM 2275 C C . LYS A 1 284 ? 16.252 -4.273 -30.657 1.00 94.56 284 LYS A C 1
ATOM 2277 O O . LYS A 1 284 ? 16.326 -4.609 -31.839 1.00 94.56 284 LYS A O 1
ATOM 2282 N N . GLU A 1 285 ? 16.071 -3.001 -30.307 1.00 94.62 285 GLU A N 1
ATOM 2283 C CA . GLU A 1 285 ? 16.017 -1.924 -31.293 1.00 94.62 285 GLU A CA 1
ATOM 2284 C C . GLU A 1 285 ? 17.376 -1.694 -31.974 1.00 94.62 285 GLU A C 1
ATOM 2286 O O . GLU A 1 285 ? 17.421 -1.516 -33.194 1.00 94.62 285 GLU A O 1
ATOM 2291 N N . SER A 1 286 ? 18.486 -1.752 -31.230 1.00 90.69 286 SER A N 1
ATOM 2292 C CA . SER A 1 286 ? 19.830 -1.658 -31.809 1.00 90.69 286 SER A CA 1
ATOM 2293 C C . SER A 1 286 ? 20.149 -2.824 -32.740 1.00 90.69 286 SER A C 1
ATOM 2295 O O . SER A 1 286 ? 20.650 -2.584 -33.836 1.00 90.69 286 SER A O 1
ATOM 2297 N N . GLU A 1 287 ? 19.773 -4.054 -32.381 1.00 94.12 287 GLU A N 1
ATOM 2298 C CA . GLU A 1 287 ? 19.921 -5.230 -33.245 1.00 94.12 287 GLU A CA 1
ATOM 2299 C C . GLU A 1 287 ? 19.108 -5.079 -34.533 1.00 94.12 287 GLU A C 1
ATOM 2301 O O . GLU A 1 287 ? 19.604 -5.343 -35.629 1.00 94.12 287 GLU A O 1
ATOM 2306 N N . ARG A 1 288 ? 17.866 -4.585 -34.432 1.00 95.50 288 ARG A N 1
ATOM 2307 C CA . ARG A 1 288 ? 17.032 -4.296 -35.605 1.00 95.50 288 ARG A CA 1
ATOM 2308 C C . ARG A 1 288 ? 17.696 -3.263 -36.517 1.00 95.50 288 ARG A C 1
ATOM 2310 O O . ARG A 1 288 ? 17.714 -3.451 -37.733 1.00 95.50 288 ARG A O 1
ATOM 2317 N N . ARG A 1 289 ? 18.246 -2.181 -35.954 1.00 94.88 289 ARG A N 1
ATOM 2318 C CA . ARG A 1 289 ? 18.956 -1.142 -36.721 1.00 94.88 289 ARG A CA 1
ATOM 2319 C C . ARG A 1 289 ? 20.242 -1.678 -37.354 1.00 94.88 289 ARG A C 1
ATOM 2321 O O . ARG A 1 289 ? 20.514 -1.330 -38.500 1.00 94.88 289 ARG A O 1
ATOM 2328 N N . ALA A 1 290 ? 20.997 -2.523 -36.653 1.00 94.44 290 ALA A N 1
ATOM 2329 C CA . ALA A 1 290 ? 22.197 -3.172 -37.179 1.00 94.44 290 ALA A CA 1
ATOM 2330 C C . ALA A 1 290 ? 21.859 -4.051 -38.392 1.00 94.44 290 ALA A C 1
ATOM 2332 O O . ALA A 1 290 ? 22.374 -3.805 -39.478 1.00 94.44 290 ALA A O 1
ATOM 2333 N N . ARG A 1 291 ? 20.861 -4.938 -38.267 1.00 96.31 291 ARG A N 1
ATOM 2334 C CA . ARG A 1 291 ? 20.395 -5.790 -39.378 1.00 96.31 291 ARG A CA 1
ATOM 2335 C C . ARG A 1 291 ? 19.965 -4.991 -40.610 1.00 96.31 291 ARG A C 1
ATOM 2337 O O . ARG A 1 291 ? 20.211 -5.413 -41.735 1.00 96.31 291 ARG A O 1
ATOM 2344 N N . LEU A 1 292 ? 19.311 -3.841 -40.424 1.00 95.38 292 LEU A N 1
ATOM 2345 C CA . LEU A 1 292 ? 18.934 -2.964 -41.540 1.00 95.38 292 LEU A CA 1
ATOM 2346 C C . LEU A 1 292 ? 20.152 -2.307 -42.205 1.00 95.38 292 LEU A C 1
ATOM 2348 O O . LEU A 1 292 ? 20.174 -2.170 -43.427 1.00 95.38 292 LEU A O 1
ATOM 2352 N N . ARG A 1 293 ? 21.166 -1.917 -41.424 1.00 94.94 293 ARG A N 1
ATOM 2353 C CA . ARG A 1 293 ? 22.426 -1.375 -41.955 1.00 94.94 293 ARG A CA 1
ATOM 2354 C C . ARG A 1 293 ? 23.208 -2.431 -42.729 1.00 94.94 293 ARG A C 1
ATOM 2356 O O . ARG A 1 293 ? 23.718 -2.106 -43.795 1.00 94.94 293 ARG A O 1
ATOM 2363 N N . ASP A 1 294 ? 23.241 -3.668 -42.246 1.00 94.69 294 ASP A N 1
ATOM 2364 C CA . ASP A 1 294 ? 23.925 -4.773 -42.924 1.00 94.69 294 ASP A CA 1
ATOM 2365 C C . ASP A 1 294 ? 23.244 -5.119 -44.248 1.00 94.69 294 ASP A C 1
ATOM 2367 O O . ASP A 1 294 ? 23.911 -5.197 -45.276 1.00 94.69 294 ASP A O 1
ATOM 2371 N N . LYS A 1 295 ? 21.905 -5.194 -44.264 1.00 95.81 295 LYS A N 1
ATOM 2372 C CA . LYS A 1 295 ? 21.137 -5.341 -45.512 1.00 95.81 295 LYS A CA 1
ATOM 2373 C C . LYS A 1 295 ? 21.422 -4.207 -46.496 1.00 95.81 295 LYS A C 1
ATOM 2375 O O . LYS A 1 295 ? 21.643 -4.462 -47.673 1.00 95.81 295 LYS A O 1
ATOM 2380 N N . LYS A 1 296 ? 21.460 -2.954 -46.026 1.00 95.12 296 LYS A N 1
ATOM 2381 C CA . LYS A 1 296 ? 21.778 -1.804 -46.885 1.00 95.12 296 LYS A CA 1
ATOM 2382 C C . LYS A 1 296 ? 23.206 -1.879 -47.438 1.00 95.12 296 LYS A C 1
ATOM 2384 O O . LYS A 1 296 ? 23.414 -1.558 -48.600 1.00 95.12 296 LYS A O 1
ATOM 2389 N N . ARG A 1 297 ? 24.177 -2.308 -46.625 1.00 92.94 297 ARG A N 1
ATOM 2390 C CA . ARG A 1 297 ? 25.564 -2.523 -47.069 1.00 92.94 297 ARG A CA 1
ATOM 2391 C C . ARG A 1 297 ? 25.648 -3.600 -48.146 1.00 92.94 297 ARG A C 1
ATOM 2393 O O . ARG A 1 297 ? 26.333 -3.370 -49.129 1.00 92.94 297 ARG A O 1
ATOM 2400 N N . GLN A 1 298 ? 24.923 -4.707 -47.985 1.00 93.81 298 GLN A N 1
ATOM 2401 C CA . GLN A 1 298 ? 24.869 -5.784 -48.978 1.00 93.81 298 GLN A CA 1
ATOM 2402 C C . GLN A 1 298 ? 24.282 -5.317 -50.316 1.00 93.81 298 GLN A C 1
ATOM 2404 O O . GLN A 1 298 ? 24.819 -5.655 -51.366 1.00 93.81 298 GLN A O 1
ATOM 2409 N N . VAL A 1 299 ? 23.218 -4.505 -50.284 1.00 94.25 299 VAL A N 1
ATOM 2410 C CA . VAL A 1 299 ? 22.633 -3.914 -51.500 1.00 94.25 299 VAL A CA 1
ATOM 2411 C C . VAL A 1 299 ? 23.636 -2.993 -52.193 1.00 94.25 299 VAL A C 1
ATOM 2413 O O . VAL A 1 299 ? 23.893 -3.172 -53.375 1.00 94.25 299 VAL A O 1
ATOM 2416 N N . LEU A 1 300 ? 24.277 -2.083 -51.452 1.00 91.81 300 LEU A N 1
ATOM 2417 C CA . LEU A 1 300 ? 25.282 -1.175 -52.018 1.00 91.81 300 LEU A CA 1
ATOM 2418 C C . LEU A 1 300 ? 26.499 -1.921 -52.586 1.00 91.81 300 LEU A C 1
ATOM 2420 O O . LEU A 1 300 ? 27.017 -1.535 -53.628 1.00 91.81 300 LEU A O 1
ATOM 2424 N N . SER A 1 301 ? 26.954 -2.996 -51.931 1.00 89.88 301 SER A N 1
ATOM 2425 C CA . SER A 1 301 ? 28.043 -3.823 -52.466 1.00 89.88 301 SER A CA 1
ATOM 2426 C C . SER A 1 301 ? 27.635 -4.594 -53.722 1.00 89.88 301 SER A C 1
ATOM 2428 O O . SER A 1 301 ? 28.459 -4.761 -54.613 1.00 89.88 301 SER A O 1
ATOM 2430 N N . ALA A 1 302 ? 26.379 -5.045 -53.814 1.00 89.06 302 ALA A N 1
ATOM 2431 C CA . ALA A 1 302 ? 25.868 -5.733 -54.999 1.00 89.06 302 ALA A CA 1
ATOM 2432 C C . ALA A 1 302 ? 25.688 -4.771 -56.186 1.00 89.06 302 ALA A C 1
ATOM 2434 O O . ALA A 1 302 ? 26.032 -5.118 -57.311 1.00 89.06 302 ALA A O 1
ATOM 2435 N N . GLU A 1 303 ? 25.202 -3.551 -55.934 1.00 88.81 303 GLU A N 1
ATOM 2436 C CA . GLU A 1 303 ? 25.095 -2.491 -56.945 1.00 88.81 303 GLU A CA 1
ATOM 2437 C C . GLU A 1 303 ? 26.474 -2.066 -57.470 1.00 88.81 303 GLU A C 1
ATOM 2439 O O . GLU A 1 303 ? 26.641 -1.912 -58.678 1.00 88.81 303 GLU A O 1
ATOM 2444 N N . GLY A 1 304 ? 27.473 -1.941 -56.587 1.00 86.69 304 GLY A N 1
ATOM 2445 C CA . GLY A 1 304 ? 28.855 -1.653 -56.984 1.00 86.69 304 GLY A CA 1
ATOM 2446 C C . GLY A 1 304 ? 29.469 -2.755 -57.854 1.00 86.69 304 GLY A C 1
ATOM 2447 O O . GLY A 1 304 ? 30.048 -2.456 -58.895 1.00 86.69 304 GLY A O 1
ATOM 2448 N N . ALA A 1 305 ? 29.276 -4.028 -57.489 1.00 81.31 305 ALA A N 1
ATOM 2449 C CA . ALA A 1 305 ? 29.777 -5.161 -58.272 1.00 81.31 305 ALA A CA 1
ATOM 2450 C C . ALA A 1 305 ? 29.123 -5.258 -59.666 1.00 81.31 305 ALA A C 1
ATOM 2452 O O . ALA A 1 305 ? 29.803 -5.528 -60.652 1.00 81.31 305 ALA A O 1
ATOM 2453 N N . ALA A 1 306 ? 27.818 -4.979 -59.771 1.00 79.00 306 ALA A N 1
ATOM 2454 C CA . ALA A 1 306 ? 27.113 -4.975 -61.055 1.00 79.00 306 ALA A CA 1
ATOM 2455 C C . ALA A 1 306 ? 27.583 -3.844 -61.992 1.00 79.00 306 ALA A C 1
ATOM 2457 O O . ALA A 1 306 ? 27.582 -4.011 -63.211 1.00 79.00 306 ALA A O 1
ATOM 2458 N N . GLN A 1 307 ? 27.993 -2.697 -61.440 1.00 77.06 307 GLN A N 1
ATOM 2459 C CA . GLN A 1 307 ? 28.575 -1.603 -62.222 1.00 77.06 307 GLN A CA 1
ATOM 2460 C C . GLN A 1 307 ? 29.989 -1.937 -62.715 1.00 77.06 307 GLN A C 1
ATOM 2462 O O . GLN A 1 307 ? 30.319 -1.610 -63.852 1.00 77.06 307 GLN A O 1
ATOM 2467 N N . GLU A 1 308 ? 30.806 -2.626 -61.912 1.00 74.81 308 GLU A N 1
ATOM 2468 C CA . GLU A 1 308 ? 32.137 -3.085 -62.336 1.00 74.81 308 GLU A CA 1
ATOM 2469 C C . GLU A 1 308 ? 32.068 -4.144 -63.452 1.00 74.81 308 GLU A C 1
ATOM 2471 O O . GLU A 1 308 ? 32.837 -4.061 -64.410 1.00 74.81 308 GLU A O 1
ATOM 2476 N N . GLU A 1 309 ? 31.115 -5.084 -63.406 1.00 73.69 309 GLU A N 1
ATOM 2477 C CA . GLU A 1 309 ? 30.932 -6.072 -64.486 1.00 73.69 309 GLU A CA 1
ATOM 2478 C C . GLU A 1 309 ? 30.522 -5.430 -65.822 1.00 73.69 309 GLU A C 1
ATOM 2480 O O . GLU A 1 309 ? 31.009 -5.845 -66.875 1.00 73.69 309 GLU A O 1
ATOM 2485 N N . GLN A 1 310 ? 29.676 -4.393 -65.798 1.00 70.94 310 GLN A N 1
ATOM 2486 C CA . GLN A 1 310 ? 29.257 -3.674 -67.011 1.00 70.94 310 GLN A CA 1
ATOM 2487 C C . GLN A 1 310 ? 30.387 -2.846 -67.636 1.00 70.94 310 GLN A C 1
ATOM 2489 O O . GLN A 1 310 ? 30.419 -2.682 -68.852 1.00 70.94 310 GLN A O 1
ATOM 2494 N N . VAL A 1 311 ? 31.325 -2.342 -66.829 1.00 76.88 311 VAL A N 1
ATOM 2495 C CA . VAL A 1 311 ? 32.505 -1.614 -67.326 1.00 76.88 311 VAL A CA 1
ATOM 2496 C C . VAL A 1 311 ? 33.568 -2.572 -67.873 1.00 76.88 311 VAL A C 1
ATOM 2498 O O . VAL A 1 311 ? 34.283 -2.209 -68.796 1.00 76.88 311 VAL A O 1
ATOM 2501 N N . ALA A 1 312 ? 33.661 -3.801 -67.356 1.00 68.56 312 ALA A N 1
ATOM 2502 C CA . ALA A 1 312 ? 34.604 -4.809 -67.850 1.00 68.56 312 ALA A CA 1
ATOM 2503 C C . ALA A 1 312 ? 34.160 -5.507 -69.154 1.00 68.56 312 ALA A C 1
ATOM 2505 O O . ALA A 1 312 ? 34.974 -6.162 -69.802 1.00 68.56 312 ALA A O 1
ATOM 2506 N N . THR A 1 313 ? 32.879 -5.403 -69.525 1.00 69.38 313 THR A N 1
ATOM 2507 C CA . THR A 1 313 ? 32.324 -5.973 -70.769 1.00 69.38 313 THR A CA 1
ATOM 2508 C C . THR A 1 313 ? 32.165 -4.961 -71.910 1.00 69.38 313 THR A C 1
ATOM 2510 O O . THR A 1 313 ? 31.778 -5.364 -73.009 1.00 69.38 313 THR A O 1
ATOM 2513 N N . ALA A 1 314 ? 32.480 -3.684 -71.672 1.00 55.31 314 ALA A N 1
ATOM 2514 C CA . ALA A 1 314 ? 32.514 -2.614 -72.673 1.00 55.31 314 ALA A CA 1
ATOM 2515 C C . ALA A 1 314 ? 33.950 -2.343 -73.148 1.00 55.31 314 ALA A C 1
ATOM 2517 O O . ALA A 1 314 ? 34.113 -2.061 -74.357 1.00 55.31 314 ALA A O 1
#

pLDDT: mean 72.75, std 17.43, range [40.12, 96.69]

Foldseek 3Di:
DDDDDDDDDDDDDDDDDDDDDDDDDDDDPDDDDDDDDDDDDDDDDDDPPPDPDDPDPPPPPPPPPPDDPVCLQPVDPVDNPDGDDQDDDPVLLVVLQVVCVVPVVVSPLVNSCVVVVAASVVSVVSNVVVVVVVVCVVPDDDPVVVSVVVNVVNVPDPDPPPCPDPVVVNVVNVVRVVVNVVCVVVVDDVVVVVVLVVDDDPDDVPDDDDVSVVVVVVVVVVVVVVVVVVVLLQPCVLVVHDPPPPPPPPQDFDDDPDPPDDGDGDDCPGSVPPDSVVSVVVVVVVVVVVVVVVVVVVVVVVVVVVVVVVVVVD

Radius of gyration: 35.54 Å; chains: 1; bounding box: 114×58×115 Å

Secondary structure (DSSP, 8-state):
------PPPP-----------------------------------------------TT-------S--GGGT-SSTT-TT--PPPPPPHHHHHHHHHHHHH-TTTT-HHHHHHHTT--HHHHHHHHHHHHHHHHHTTTS---HHHHHHHHHHTT----GGG-S-HHHHHHHTHHHHHHHHHHHHH---HHHHHHHTT------TTPPPHHHHHHHHHHHHHHHHHHHHHHHHT-HHHHT--TT------------SSTT---------GGGG--HHHHHHHHHHHHHHHHHHHHHHHHHHHHHHHHHHHHH--